Protein AF-A0A8T5T834-F1 (afdb_monomer)

pLDDT: mean 79.36, std 14.76, range [32.12, 95.75]

Mean predicted aligned error: 16.59 Å

Radius of gyration: 24.0 Å; Cα contacts (8 Å, |Δi|>4): 234; chains: 1; bounding box: 52×41×70 Å

Solvent-accessible surface area (backbone atoms only — not comparable to full-atom values): 13350 Å² total; per-residue (Å²): 82,75,46,36,33,38,77,64,88,79,76,56,73,63,58,51,49,48,33,24,63,72,59,74,36,64,69,59,4,54,49,53,41,49,52,50,50,53,50,50,54,49,38,52,54,50,47,49,70,70,52,62,93,61,79,63,50,78,50,75,62,97,66,38,32,40,54,45,66,64,61,73,60,52,50,50,35,38,76,70,68,57,33,46,77,47,80,46,80,73,88,68,80,90,58,101,64,84,79,71,49,80,75,51,49,56,51,49,62,55,51,73,67,57,78,43,48,13,75,85,75,60,48,77,42,52,67,64,61,46,36,74,67,63,22,86,83,49,57,67,70,58,39,50,55,42,68,73,34,86,86,63,83,46,61,44,63,75,57,46,77,65,38,54,31,93,89,74,69,44,63,54,46,74,50,75,56,95,84,40,77,34,55,45,39,63,67,63,52,53,56,47,50,52,55,34,54,53,22,60,77,66,70,37,61,69,63,26,53,52,44,51,51,49,50,52,48,49,65,52,60,23,58,70,81,80,124

Structure (mmCIF, N/CA/C/O backbone):
data_AF-A0A8T5T834-F1
#
_entry.id   AF-A0A8T5T834-F1
#
loop_
_atom_site.group_PDB
_atom_site.id
_atom_site.type_symbol
_atom_site.label_atom_id
_atom_site.label_alt_id
_atom_site.label_comp_id
_atom_site.label_asym_id
_atom_site.label_entity_id
_atom_site.label_seq_id
_atom_site.pdbx_PDB_ins_code
_atom_site.Cartn_x
_atom_site.Cartn_y
_atom_site.Cartn_z
_atom_site.occupancy
_atom_site.B_iso_or_equiv
_atom_site.auth_seq_id
_atom_site.auth_comp_id
_atom_site.auth_asym_id
_atom_site.auth_atom_id
_atom_site.pdbx_PDB_model_num
ATOM 1 N N . MET A 1 1 ? 21.978 5.448 -20.575 1.00 77.25 1 MET A N 1
ATOM 2 C CA . MET A 1 1 ? 20.879 4.731 -21.246 1.00 77.25 1 MET A CA 1
ATOM 3 C C . MET A 1 1 ? 19.560 5.398 -20.893 1.00 77.25 1 MET A C 1
ATOM 5 O O . MET A 1 1 ? 19.431 5.881 -19.776 1.00 77.25 1 MET A O 1
ATOM 9 N N . LYS A 1 2 ? 18.613 5.509 -21.829 1.00 84.88 2 LYS A N 1
ATOM 10 C CA . LYS A 1 2 ? 17.279 6.059 -21.548 1.00 84.88 2 LYS A CA 1
ATOM 11 C C . LYS A 1 2 ? 16.229 5.039 -21.933 1.00 84.88 2 LYS A C 1
ATOM 13 O O . LYS A 1 2 ? 16.228 4.619 -23.088 1.00 84.88 2 LYS A O 1
ATOM 18 N N . ASP A 1 3 ? 15.327 4.749 -21.009 1.00 90.06 3 ASP A N 1
ATOM 19 C CA . ASP A 1 3 ? 14.218 3.837 -21.249 1.00 90.06 3 ASP A CA 1
ATOM 20 C C . ASP A 1 3 ? 12.914 4.627 -21.259 1.00 90.06 3 ASP A C 1
ATOM 22 O O . ASP A 1 3 ? 12.647 5.455 -20.383 1.00 90.06 3 ASP A O 1
ATOM 26 N N . TYR A 1 4 ? 12.103 4.379 -22.283 1.00 92.50 4 TYR A N 1
ATOM 27 C CA . TYR A 1 4 ? 10.766 4.940 -22.398 1.00 92.50 4 TYR A CA 1
ATOM 28 C C . TYR A 1 4 ? 9.757 3.880 -21.974 1.00 92.50 4 TYR A C 1
ATOM 30 O O . TYR A 1 4 ? 9.581 2.877 -22.663 1.00 92.50 4 TYR A O 1
ATOM 38 N N . GLU A 1 5 ? 9.093 4.089 -20.843 1.00 92.12 5 GLU A N 1
ATOM 39 C CA . GLU A 1 5 ? 8.307 3.053 -20.181 1.00 92.12 5 GLU A CA 1
ATOM 40 C C . GLU A 1 5 ? 6.814 3.373 -20.140 1.00 92.12 5 GLU A C 1
ATOM 42 O O . GLU A 1 5 ? 6.369 4.395 -19.613 1.00 92.12 5 GLU A O 1
ATOM 47 N N . LEU A 1 6 ? 6.005 2.445 -20.644 1.00 89.25 6 LEU A N 1
ATOM 48 C CA . LEU A 1 6 ? 4.565 2.436 -20.450 1.00 89.25 6 LEU A CA 1
ATOM 49 C C . LEU A 1 6 ? 4.210 1.617 -19.201 1.00 89.25 6 LEU A C 1
ATOM 51 O O . LEU A 1 6 ? 4.222 0.382 -19.209 1.00 89.25 6 LEU A O 1
ATOM 55 N N . TRP A 1 7 ? 3.800 2.322 -18.149 1.00 84.06 7 TRP A N 1
ATOM 56 C CA . TRP A 1 7 ? 3.303 1.730 -16.909 1.00 84.06 7 TRP A CA 1
ATOM 57 C C . TRP A 1 7 ? 1.805 1.442 -16.996 1.00 84.06 7 TRP A C 1
ATOM 59 O O . TRP A 1 7 ? 0.949 2.279 -16.706 1.00 84.06 7 TRP A O 1
ATOM 69 N N . VAL A 1 8 ? 1.471 0.219 -17.403 1.00 73.19 8 VAL A N 1
ATOM 70 C CA . VAL A 1 8 ? 0.088 -0.268 -17.478 1.00 73.19 8 VAL A CA 1
ATOM 71 C C . VAL A 1 8 ? -0.132 -1.371 -16.457 1.00 73.19 8 VAL A C 1
ATOM 73 O O . VAL A 1 8 ? -0.100 -2.563 -16.753 1.00 73.19 8 VAL A O 1
ATOM 76 N N . HIS A 1 9 ? -0.396 -0.955 -15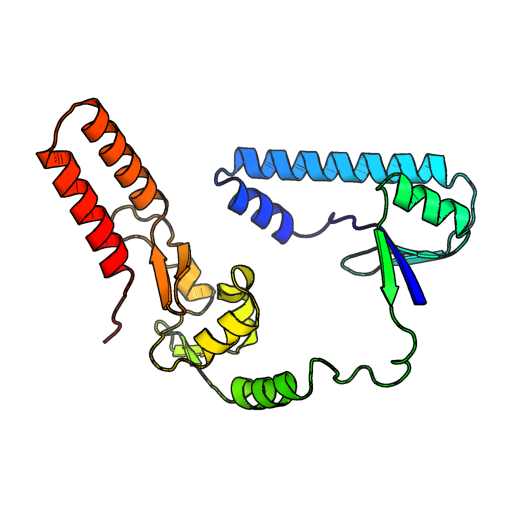.220 1.00 67.25 9 HIS A N 1
ATOM 77 C CA . HIS A 1 9 ? -0.770 -1.836 -14.116 1.00 67.25 9 HIS A CA 1
ATOM 78 C C . HIS A 1 9 ? -2.141 -2.488 -14.367 1.00 67.25 9 HIS A C 1
ATOM 80 O O . HIS A 1 9 ? -3.185 -2.036 -13.894 1.00 67.25 9 HIS A O 1
ATOM 86 N N . TRP A 1 10 ? -2.163 -3.523 -15.206 1.00 62.25 10 TRP A N 1
ATOM 87 C CA . TRP A 1 10 ? -3.373 -4.262 -15.591 1.00 62.25 10 TRP A CA 1
ATOM 88 C C . TRP A 1 10 ? -3.506 -5.592 -14.857 1.00 62.25 10 TRP A C 1
ATOM 90 O O . TRP A 1 10 ? -4.601 -6.145 -14.744 1.00 62.25 10 TRP A O 1
ATOM 100 N N . LYS A 1 11 ? -2.396 -6.107 -14.328 1.00 60.94 11 LYS A N 1
ATOM 101 C CA . LYS A 1 11 ? -2.366 -7.300 -13.494 1.00 60.94 11 LYS A CA 1
ATOM 102 C C . LYS A 1 11 ? -1.792 -6.943 -12.138 1.00 60.94 11 LYS A C 1
ATOM 104 O O . LYS A 1 11 ? -0.592 -6.750 -12.037 1.00 60.94 11 LYS A O 1
ATOM 109 N N . GLN A 1 12 ? -2.645 -6.998 -11.121 1.00 61.56 12 GLN A N 1
ATOM 110 C CA . GLN A 1 12 ? -2.471 -7.799 -9.906 1.00 61.56 12 GLN A CA 1
ATOM 111 C C . G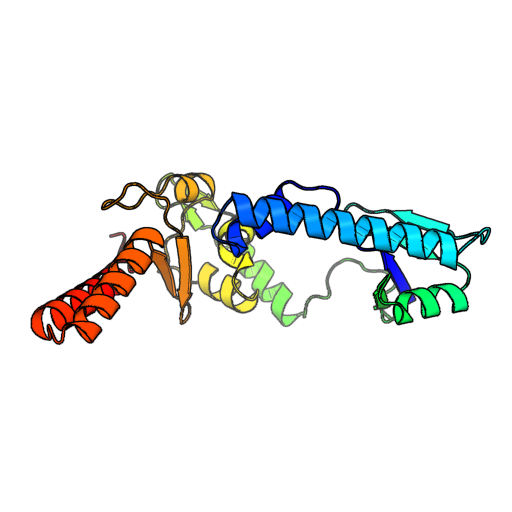LN A 1 12 ? -3.583 -7.424 -8.922 1.00 61.56 12 GLN A C 1
ATOM 113 O O . GLN A 1 12 ? -3.989 -6.269 -8.816 1.00 61.56 12 GLN A O 1
ATOM 118 N N . GLY A 1 13 ? -4.101 -8.413 -8.189 1.00 62.59 13 GLY A N 1
ATOM 119 C CA . GLY A 1 13 ? -5.024 -8.149 -7.080 1.00 62.59 13 GLY A CA 1
ATOM 120 C C . GLY A 1 13 ? -4.446 -7.170 -6.049 1.00 62.59 13 GLY A C 1
ATOM 121 O O . GLY A 1 13 ? -5.213 -6.554 -5.316 1.00 62.59 13 GLY A O 1
ATOM 122 N N . ASP A 1 14 ? -3.124 -6.989 -6.042 1.00 72.00 14 ASP A N 1
ATOM 123 C CA . ASP A 1 14 ? -2.387 -6.050 -5.202 1.00 72.00 14 ASP A CA 1
ATOM 124 C C . ASP A 1 14 ? -2.789 -4.593 -5.466 1.00 72.00 14 ASP A C 1
ATOM 126 O O . ASP A 1 14 ? -3.063 -3.874 -4.507 1.00 72.00 14 ASP A O 1
ATOM 130 N N . ASP A 1 15 ? -2.952 -4.172 -6.724 1.00 77.50 15 ASP A N 1
ATOM 131 C CA . ASP A 1 15 ? -3.383 -2.801 -7.037 1.00 77.50 15 ASP A CA 1
ATOM 132 C C . ASP A 1 15 ? -4.829 -2.567 -6.613 1.00 77.50 15 ASP A C 1
ATOM 134 O O . ASP A 1 15 ? -5.136 -1.582 -5.944 1.00 77.50 15 ASP A O 1
ATOM 138 N N . CYS A 1 16 ? -5.716 -3.520 -6.906 1.00 84.94 16 CYS A N 1
ATOM 139 C CA . CYS A 1 16 ? -7.098 -3.481 -6.427 1.00 84.94 16 CYS A CA 1
ATOM 140 C C . CYS A 1 16 ? -7.154 -3.394 -4.892 1.00 84.94 16 CYS A C 1
ATOM 142 O O . CYS A 1 16 ? -7.867 -2.565 -4.325 1.00 84.94 16 CYS A O 1
ATOM 144 N N . SER A 1 17 ? -6.343 -4.207 -4.210 1.00 85.00 17 SER A N 1
ATOM 145 C CA . SER A 1 17 ? -6.202 -4.185 -2.755 1.00 85.00 17 SER A CA 1
ATOM 146 C C . SER A 1 17 ? -5.691 -2.831 -2.254 1.00 85.00 17 SER A C 1
ATOM 148 O O . SER A 1 17 ? -6.187 -2.331 -1.241 1.00 85.00 17 SER A O 1
ATOM 150 N N . ASN A 1 18 ? -4.742 -2.208 -2.958 1.00 84.00 18 ASN A N 1
ATOM 151 C CA . ASN A 1 18 ? -4.231 -0.877 -2.636 1.00 84.00 18 ASN A CA 1
ATOM 152 C C . ASN A 1 18 ? -5.331 0.185 -2.765 1.00 84.00 18 ASN A C 1
ATOM 154 O O . ASN A 1 18 ? -5.548 0.936 -1.813 1.00 84.00 18 ASN A O 1
ATOM 158 N N . PHE A 1 19 ? -6.086 0.200 -3.868 1.00 85.31 19 PHE A N 1
ATOM 159 C CA . PHE A 1 19 ? -7.199 1.136 -4.065 1.00 85.31 19 PHE A CA 1
ATOM 160 C C . PHE A 1 19 ? -8.297 0.971 -3.003 1.00 85.31 19 PHE A C 1
ATOM 162 O O . PHE A 1 19 ? -8.781 1.964 -2.459 1.00 85.31 19 PHE A O 1
ATOM 169 N N . ILE A 1 20 ? -8.650 -0.268 -2.641 1.00 89.94 20 ILE A N 1
ATOM 170 C CA . ILE A 1 20 ? -9.601 -0.555 -1.551 1.00 89.94 20 ILE A CA 1
ATOM 171 C C . ILE A 1 20 ? -9.067 -0.052 -0.206 1.00 89.94 20 ILE A C 1
ATOM 173 O O . ILE A 1 20 ? -9.793 0.593 0.554 1.00 89.94 20 ILE A O 1
ATOM 177 N N . THR A 1 21 ? -7.791 -0.311 0.085 1.00 84.25 21 THR A N 1
ATOM 178 C CA . THR A 1 21 ? -7.160 0.101 1.346 1.00 84.25 21 THR A CA 1
ATOM 179 C C . THR A 1 21 ? -7.110 1.625 1.475 1.00 84.25 21 THR A C 1
ATOM 181 O O . THR A 1 21 ? -7.457 2.161 2.530 1.00 84.25 21 THR A O 1
ATOM 184 N N . GLN A 1 22 ? -6.719 2.327 0.408 1.00 80.19 22 GLN A N 1
ATOM 185 C CA . GLN A 1 22 ? -6.613 3.788 0.378 1.00 80.19 22 GLN A CA 1
ATOM 186 C C . GLN A 1 22 ? -7.980 4.470 0.479 1.00 80.19 22 GLN A C 1
ATOM 188 O O . GLN A 1 22 ? -8.133 5.421 1.244 1.00 80.19 22 GLN A O 1
ATOM 193 N N . ALA A 1 23 ? -8.987 3.966 -0.239 1.00 85.44 23 ALA A N 1
ATOM 194 C CA . ALA A 1 23 ? -10.332 4.530 -0.199 1.00 85.44 23 ALA A CA 1
ATOM 195 C C . ALA A 1 23 ? -11.004 4.352 1.175 1.00 85.44 23 ALA A C 1
ATOM 197 O O . ALA A 1 23 ? -11.838 5.164 1.570 1.00 85.44 23 ALA A O 1
ATOM 198 N N . GLY A 1 24 ? -10.660 3.290 1.918 1.00 77.94 24 GLY A N 1
ATOM 199 C CA . GLY A 1 24 ? -11.316 2.944 3.185 1.00 77.94 24 GLY A CA 1
ATOM 200 C C . GLY A 1 24 ? -12.757 2.442 3.028 1.00 77.94 24 GLY A C 1
ATOM 201 O O . GLY A 1 24 ? -13.408 2.151 4.029 1.00 77.94 24 GLY A O 1
ATOM 202 N N . ASP A 1 25 ? -13.229 2.318 1.788 1.00 91.38 25 ASP A N 1
ATOM 203 C CA . ASP A 1 25 ? -14.514 1.761 1.388 1.00 91.38 25 ASP A CA 1
ATOM 204 C C . ASP A 1 25 ? -14.311 0.877 0.151 1.00 91.38 25 ASP A C 1
ATOM 206 O O . ASP A 1 25 ? -13.670 1.279 -0.822 1.00 91.38 25 ASP A O 1
ATOM 210 N N . VAL A 1 26 ? -14.869 -0.336 0.186 1.00 91.62 26 VAL A N 1
ATOM 211 C CA . VAL A 1 26 ? -14.684 -1.330 -0.882 1.00 91.62 26 VAL A CA 1
ATOM 212 C C . VAL A 1 26 ? -15.295 -0.843 -2.188 1.00 91.62 26 VAL A C 1
ATOM 214 O O . VAL A 1 26 ? -14.687 -1.003 -3.243 1.00 91.62 26 VAL A O 1
ATOM 217 N N . LYS A 1 27 ? -16.484 -0.232 -2.133 1.00 95.75 27 LYS A N 1
ATOM 218 C CA . LYS A 1 27 ? -17.170 0.236 -3.337 1.00 95.75 27 LYS A CA 1
ATOM 219 C C . LYS A 1 27 ? -16.370 1.353 -4.004 1.00 95.75 27 LYS A C 1
ATOM 221 O O . LYS A 1 27 ? -16.121 1.270 -5.203 1.00 95.75 27 LYS A O 1
ATOM 226 N N . GLN A 1 28 ? -15.946 2.360 -3.245 1.00 90.62 28 GLN A N 1
ATOM 227 C CA . GLN A 1 28 ? -15.146 3.460 -3.773 1.00 90.62 28 GLN A CA 1
ATOM 228 C C . GLN A 1 28 ? -13.776 2.984 -4.270 1.00 90.62 28 GLN A C 1
ATOM 230 O O . GLN A 1 28 ? -13.337 3.419 -5.326 1.00 90.62 28 GLN A O 1
ATOM 235 N N . GLY A 1 29 ? -13.124 2.049 -3.573 1.00 92.19 29 GLY A N 1
ATOM 236 C CA . GLY A 1 29 ? -11.857 1.472 -4.027 1.00 92.19 29 GLY A CA 1
ATOM 237 C C . GLY A 1 29 ? -11.977 0.730 -5.358 1.00 92.19 29 GLY A C 1
ATOM 238 O O . GLY A 1 29 ? -11.156 0.929 -6.248 1.00 92.19 29 GLY A O 1
ATOM 239 N N . LEU A 1 30 ? -13.033 -0.071 -5.530 1.00 93.19 30 LEU A N 1
ATOM 240 C CA . LEU A 1 30 ? -13.311 -0.744 -6.802 1.00 93.19 30 LEU A CA 1
ATOM 241 C C . LEU A 1 30 ? -13.621 0.250 -7.929 1.00 93.19 30 LEU A C 1
ATOM 243 O O . LEU A 1 30 ? -13.175 0.034 -9.053 1.00 93.19 30 LEU A O 1
ATOM 247 N N . LEU A 1 31 ? -14.350 1.335 -7.639 1.00 95.00 31 LEU A N 1
ATOM 248 C CA . LEU A 1 31 ? -14.609 2.401 -8.612 1.00 95.00 31 LEU A CA 1
ATOM 249 C C . LEU A 1 31 ? -13.315 3.112 -9.022 1.00 95.00 31 LEU A C 1
ATOM 251 O O . LEU A 1 31 ? -13.041 3.200 -10.213 1.00 95.00 31 LEU A O 1
ATOM 255 N N . ASN A 1 32 ? -12.482 3.522 -8.062 1.00 89.25 32 ASN A N 1
ATOM 256 C CA . ASN A 1 32 ? -11.196 4.169 -8.341 1.00 89.25 32 ASN A CA 1
ATOM 257 C C . ASN A 1 32 ? -10.282 3.265 -9.185 1.00 89.25 32 ASN A C 1
ATOM 259 O O . ASN A 1 32 ? -9.614 3.726 -10.108 1.00 89.25 32 ASN A O 1
ATOM 263 N N . TRP A 1 33 ? -10.265 1.962 -8.889 1.00 90.12 33 TRP A N 1
ATOM 264 C CA . TRP A 1 33 ? -9.485 1.000 -9.662 1.00 90.12 33 TRP A CA 1
ATOM 265 C C . TRP A 1 33 ? -10.006 0.857 -11.098 1.00 90.12 33 TRP A C 1
ATOM 267 O O . TRP A 1 33 ? -9.212 0.840 -12.038 1.00 90.12 33 TRP A O 1
ATOM 277 N N . ALA A 1 34 ? -11.329 0.814 -11.287 1.00 90.94 34 ALA A N 1
ATOM 278 C CA . ALA A 1 34 ? -11.945 0.786 -12.612 1.00 90.94 34 ALA A CA 1
ATOM 279 C C . ALA A 1 34 ? -11.659 2.070 -13.413 1.00 90.94 34 ALA A C 1
ATOM 281 O O . ALA A 1 34 ? -11.287 1.991 -14.582 1.00 90.94 34 ALA A O 1
ATOM 282 N N . GLU A 1 35 ? -11.755 3.241 -12.782 1.00 89.12 35 GLU A N 1
ATOM 283 C CA . GLU A 1 35 ? -11.414 4.530 -13.398 1.00 89.12 35 GLU A CA 1
ATOM 284 C C . GLU A 1 35 ? -9.941 4.581 -13.832 1.00 89.12 35 GLU A C 1
ATOM 286 O O . GLU A 1 35 ? -9.634 5.049 -14.930 1.00 89.12 35 GLU A O 1
ATOM 291 N N . ASN A 1 36 ? -9.031 4.025 -13.027 1.00 87.19 36 ASN A N 1
ATOM 292 C CA . ASN A 1 36 ? -7.619 3.900 -13.386 1.00 87.19 36 ASN A CA 1
ATOM 293 C C . ASN A 1 36 ? -7.403 2.971 -14.596 1.00 87.19 36 ASN A C 1
ATOM 295 O O . ASN A 1 36 ? -6.608 3.276 -15.486 1.00 87.19 36 ASN A O 1
ATOM 299 N N . MET A 1 37 ? -8.140 1.856 -14.684 1.00 87.62 37 MET A N 1
ATOM 300 C CA . MET A 1 37 ? -8.106 1.004 -15.879 1.00 87.62 37 MET A CA 1
ATOM 301 C C . MET A 1 37 ? -8.593 1.753 -17.119 1.00 87.62 37 MET A C 1
ATOM 303 O O . MET A 1 37 ? -7.953 1.683 -18.168 1.00 87.62 37 MET A O 1
ATOM 307 N N . GLU A 1 38 ? -9.701 2.490 -17.015 1.00 89.56 38 GLU A N 1
ATOM 308 C CA . GLU A 1 38 ? -10.214 3.293 -18.126 1.00 89.56 38 GLU A CA 1
ATOM 309 C C . GLU A 1 38 ? -9.217 4.366 -18.568 1.00 89.56 38 GLU A C 1
ATOM 311 O O . GLU A 1 38 ? -9.045 4.588 -19.769 1.00 89.56 38 GLU A O 1
ATOM 316 N N . TYR A 1 39 ? -8.546 5.015 -17.617 1.00 86.88 39 TYR A N 1
ATOM 317 C CA . TYR A 1 39 ? -7.483 5.974 -17.894 1.00 86.88 39 TYR A CA 1
ATOM 318 C C . TYR A 1 39 ? -6.329 5.328 -18.672 1.00 86.88 39 TYR A C 1
ATOM 320 O O . TYR A 1 39 ? -5.958 5.824 -19.737 1.00 86.88 39 TYR A O 1
ATOM 328 N N . ASN A 1 40 ? -5.841 4.167 -18.230 1.00 87.00 40 ASN A N 1
ATOM 329 C CA . ASN A 1 40 ? -4.777 3.439 -18.925 1.00 87.00 40 ASN A CA 1
ATOM 330 C C . ASN A 1 40 ? -5.195 2.990 -20.335 1.00 87.00 40 ASN A C 1
ATOM 332 O O . ASN A 1 40 ? -4.419 3.094 -21.282 1.00 87.00 40 ASN A O 1
ATOM 336 N N . VAL A 1 41 ? -6.445 2.556 -20.520 1.00 89.44 41 VAL A N 1
ATOM 337 C CA . VAL A 1 41 ? -6.978 2.231 -21.855 1.00 89.44 41 VAL A CA 1
ATOM 338 C C . VAL A 1 41 ? -7.004 3.465 -22.762 1.00 89.44 41 VAL A C 1
ATOM 340 O O . VAL A 1 41 ? -6.686 3.361 -23.948 1.00 89.44 41 VAL A O 1
ATOM 343 N N . LYS A 1 42 ? -7.369 4.641 -22.234 1.00 90.06 42 LYS A N 1
ATOM 344 C CA . LYS A 1 42 ? -7.329 5.901 -22.995 1.00 90.06 42 LYS A CA 1
ATOM 345 C C . LYS A 1 42 ? -5.898 6.270 -23.388 1.00 90.06 42 LYS A C 1
ATOM 347 O O . LYS A 1 42 ? -5.696 6.622 -24.548 1.00 90.06 42 LYS A O 1
ATOM 352 N N . LYS A 1 43 ? -4.923 6.122 -22.481 1.00 89.44 43 LYS A N 1
ATOM 353 C CA . LYS A 1 43 ? -3.495 6.325 -22.783 1.00 89.44 43 LYS A CA 1
ATOM 354 C C . LYS A 1 43 ? -3.036 5.464 -23.955 1.00 89.44 43 LYS A C 1
ATOM 356 O O . LYS A 1 43 ? -2.513 5.994 -24.926 1.00 89.44 43 LYS A O 1
ATOM 361 N N . ILE A 1 44 ? -3.315 4.161 -23.919 1.00 89.69 44 ILE A N 1
ATOM 362 C CA . ILE A 1 44 ? -2.916 3.246 -25.001 1.00 89.69 44 ILE A CA 1
ATOM 363 C C . ILE A 1 44 ? -3.558 3.630 -26.332 1.00 89.69 44 ILE A C 1
ATOM 365 O O . ILE A 1 44 ? -2.882 3.647 -27.354 1.00 89.69 44 ILE A O 1
ATOM 369 N N . ARG A 1 45 ? -4.848 3.980 -26.344 1.00 93.12 45 ARG A N 1
ATOM 370 C CA . ARG A 1 45 ? -5.504 4.452 -27.576 1.00 93.12 45 ARG A CA 1
ATOM 371 C C . ARG A 1 45 ? -4.834 5.709 -28.123 1.00 93.12 45 ARG A C 1
ATOM 373 O O . ARG A 1 45 ? -4.625 5.804 -29.324 1.00 93.12 45 ARG A O 1
ATOM 380 N N . ARG A 1 46 ? -4.457 6.639 -27.244 1.00 93.25 46 ARG A N 1
ATOM 381 C CA . ARG A 1 46 ? -3.734 7.843 -27.647 1.00 93.25 46 ARG A CA 1
ATOM 382 C C . ARG A 1 46 ? -2.345 7.520 -28.204 1.00 93.25 46 ARG A C 1
ATOM 384 O O . ARG A 1 46 ? -1.947 8.138 -29.184 1.00 93.25 46 ARG A O 1
ATOM 391 N N . LEU A 1 47 ? -1.650 6.534 -27.636 1.00 91.44 47 LEU A N 1
ATOM 392 C CA . LEU A 1 47 ? -0.374 6.040 -28.161 1.00 91.44 47 LEU A CA 1
ATOM 393 C C . LEU A 1 47 ? -0.526 5.412 -29.550 1.00 91.44 47 LEU A C 1
ATOM 395 O O . LEU A 1 47 ? 0.317 5.656 -30.401 1.00 91.44 47 LEU A O 1
ATOM 399 N N . VAL A 1 48 ? -1.616 4.684 -29.820 1.00 91.38 48 VAL A N 1
ATOM 400 C CA . VAL A 1 48 ? -1.916 4.172 -31.172 1.00 91.38 48 VAL A CA 1
ATOM 401 C C . VAL A 1 48 ? -2.040 5.318 -32.178 1.00 91.38 48 VAL A C 1
ATOM 403 O O . VAL A 1 48 ? -1.434 5.257 -33.245 1.00 91.38 48 VAL A O 1
ATOM 406 N N . ASP A 1 49 ? -2.767 6.384 -31.834 1.00 92.88 49 ASP A N 1
ATOM 407 C CA . ASP A 1 49 ? -2.898 7.557 -32.710 1.00 92.88 49 ASP A CA 1
ATOM 408 C C . ASP A 1 49 ? -1.563 8.294 -32.902 1.00 92.88 49 ASP A C 1
ATOM 410 O O . ASP A 1 49 ? -1.304 8.855 -33.967 1.00 92.88 49 ASP A O 1
ATOM 414 N N . LEU A 1 50 ? -0.736 8.337 -31.854 1.00 92.56 50 LEU A N 1
ATOM 415 C CA . LEU A 1 50 ? 0.544 9.035 -31.862 1.00 92.56 50 LEU A CA 1
ATOM 416 C C . LEU A 1 50 ? 1.599 8.276 -32.670 1.00 92.56 50 LEU A C 1
ATOM 418 O O . LEU A 1 50 ? 2.297 8.894 -33.469 1.00 92.56 50 LEU A O 1
ATOM 422 N N . PHE A 1 51 ? 1.709 6.963 -32.473 1.00 91.56 51 PHE A N 1
ATOM 423 C CA . PHE A 1 51 ? 2.701 6.116 -33.131 1.00 91.56 51 PHE A CA 1
ATOM 424 C C . PHE A 1 51 ? 2.291 5.732 -34.555 1.00 91.56 51 PHE A C 1
ATOM 426 O O . PHE A 1 51 ? 3.154 5.631 -35.423 1.00 91.56 51 PHE A O 1
ATOM 433 N N . GLY A 1 52 ? 0.993 5.585 -34.838 1.00 87.44 52 GLY A N 1
ATOM 434 C CA . GLY A 1 52 ? 0.506 5.206 -36.165 1.00 87.44 52 GLY A CA 1
ATOM 435 C C . GLY A 1 52 ? 1.140 3.898 -36.654 1.00 87.44 52 GLY A C 1
ATOM 436 O O . GLY A 1 52 ? 1.138 2.905 -35.934 1.00 87.44 52 GLY A O 1
ATOM 437 N N . ASP A 1 53 ? 1.711 3.919 -37.863 1.00 86.38 53 ASP A N 1
ATOM 438 C CA . ASP A 1 53 ? 2.376 2.764 -38.494 1.00 86.38 53 ASP A CA 1
ATOM 439 C C . ASP A 1 53 ? 3.897 2.711 -38.224 1.00 86.38 53 ASP A C 1
ATOM 441 O O . ASP A 1 53 ? 4.654 2.123 -39.000 1.00 86.38 53 ASP A O 1
ATOM 445 N N . LYS A 1 54 ? 4.387 3.394 -37.181 1.00 83.62 54 LYS A N 1
ATOM 446 C CA . LYS A 1 54 ? 5.815 3.393 -36.828 1.00 83.62 54 LYS A CA 1
ATOM 447 C C . LYS A 1 54 ? 6.239 2.033 -36.280 1.00 83.62 54 LYS A C 1
ATOM 449 O O . LYS A 1 54 ? 5.518 1.416 -35.502 1.00 83.62 54 LYS A O 1
ATOM 454 N N . ASP A 1 55 ? 7.439 1.611 -36.664 1.00 79.00 55 ASP A N 1
ATOM 455 C CA . ASP A 1 55 ? 8.051 0.385 -36.162 1.00 79.00 55 ASP A CA 1
ATOM 456 C C . ASP A 1 55 ? 8.730 0.696 -34.822 1.00 79.00 55 ASP A C 1
ATOM 458 O O . ASP A 1 55 ? 9.701 1.456 -34.772 1.00 79.00 55 ASP A O 1
ATOM 462 N N . LEU A 1 56 ? 8.148 0.188 -33.738 1.00 85.12 56 LEU A N 1
ATOM 463 C CA . LEU A 1 56 ? 8.687 0.290 -32.386 1.00 85.12 56 LEU A CA 1
ATOM 464 C C . LEU A 1 56 ? 9.077 -1.104 -31.919 1.00 85.12 56 LEU A C 1
ATOM 466 O O . LEU A 1 56 ? 8.307 -2.054 -32.072 1.00 85.12 56 LEU A O 1
ATOM 470 N N . ASP A 1 57 ? 10.249 -1.198 -31.309 1.00 88.62 57 ASP A N 1
ATOM 471 C CA . ASP A 1 57 ? 10.644 -2.388 -30.577 1.00 88.62 57 ASP A CA 1
ATOM 472 C C . ASP A 1 57 ? 10.059 -2.331 -29.163 1.00 88.62 57 ASP A C 1
ATOM 474 O O . ASP A 1 57 ? 10.025 -1.273 -28.525 1.00 88.62 57 ASP A O 1
ATOM 478 N N . ILE A 1 58 ? 9.531 -3.464 -28.709 1.00 87.25 58 ILE A N 1
ATOM 479 C CA . ILE A 1 58 ? 8.753 -3.566 -27.476 1.00 87.25 58 ILE A CA 1
ATOM 480 C C . ILE A 1 58 ? 9.341 -4.688 -26.632 1.00 87.25 58 ILE A C 1
ATOM 482 O O . ILE A 1 58 ? 9.226 -5.861 -26.994 1.00 87.25 58 ILE A O 1
ATOM 486 N N . ASP A 1 59 ? 9.873 -4.326 -25.468 1.00 85.94 59 ASP A N 1
ATOM 487 C CA . ASP A 1 59 ? 10.233 -5.278 -24.420 1.00 85.94 59 ASP A CA 1
ATOM 488 C C . ASP A 1 59 ? 9.262 -5.130 -23.248 1.00 85.94 59 ASP A C 1
ATOM 490 O O . ASP A 1 59 ? 8.952 -4.027 -22.808 1.00 85.94 59 ASP A O 1
ATOM 494 N N . ALA A 1 60 ? 8.715 -6.235 -22.758 1.00 83.81 60 ALA A N 1
ATOM 495 C CA . ALA A 1 60 ? 7.669 -6.215 -21.746 1.00 83.81 60 ALA A CA 1
ATOM 496 C C . ALA A 1 60 ? 8.067 -7.073 -20.551 1.00 83.81 60 ALA A C 1
ATOM 498 O O . ALA A 1 60 ? 8.305 -8.276 -20.679 1.00 83.81 60 ALA A O 1
ATOM 499 N N . CYS A 1 61 ? 8.040 -6.471 -19.364 1.00 78.00 61 CYS A N 1
ATOM 500 C CA . CYS A 1 61 ? 8.246 -7.173 -18.109 1.00 78.00 61 CYS A CA 1
ATOM 501 C C . CYS A 1 61 ? 6.939 -7.278 -17.305 1.00 78.00 61 CYS A C 1
ATOM 503 O O . CYS A 1 61 ? 5.844 -6.947 -17.762 1.00 78.00 61 CYS A O 1
ATOM 505 N N . THR A 1 62 ? 7.041 -7.777 -16.073 1.00 70.44 62 THR A N 1
ATOM 506 C CA . THR A 1 62 ? 5.887 -7.912 -15.170 1.00 70.44 62 THR A CA 1
ATOM 507 C C . THR A 1 62 ? 5.281 -6.557 -14.771 1.00 70.44 62 THR A C 1
ATOM 509 O O . THR A 1 62 ? 4.123 -6.521 -14.353 1.00 70.44 62 THR A O 1
ATOM 512 N N . HIS A 1 63 ? 6.042 -5.464 -14.881 1.00 72.62 63 HIS A N 1
ATOM 513 C CA . HIS A 1 63 ? 5.700 -4.156 -14.315 1.00 72.62 63 HIS A CA 1
ATOM 514 C C . HIS A 1 63 ? 5.554 -3.039 -15.355 1.00 72.62 63 HIS A C 1
ATOM 516 O O . HIS A 1 63 ? 4.692 -2.179 -15.185 1.00 72.62 63 HIS A O 1
ATOM 522 N N . SER A 1 64 ? 6.327 -3.083 -16.437 1.00 82.50 64 SER A N 1
ATOM 523 C CA . SER A 1 64 ? 6.349 -2.048 -17.468 1.00 82.50 64 SER A CA 1
ATOM 524 C C . SER A 1 64 ? 6.576 -2.631 -18.861 1.00 82.50 64 SER A C 1
ATOM 526 O O . SER A 1 64 ? 6.959 -3.795 -19.029 1.00 82.50 64 SER A O 1
ATOM 528 N N . ILE A 1 65 ? 6.280 -1.810 -19.866 1.00 88.00 65 ILE A N 1
ATOM 529 C CA . ILE A 1 65 ? 6.596 -2.063 -21.268 1.00 88.00 65 ILE A CA 1
ATOM 530 C C . ILE A 1 65 ? 7.597 -0.996 -21.708 1.00 88.00 65 ILE A C 1
ATOM 532 O O . ILE A 1 65 ? 7.251 0.183 -21.731 1.00 88.00 65 ILE A O 1
ATOM 536 N N . ILE A 1 66 ? 8.809 -1.411 -22.053 1.00 90.25 66 ILE A N 1
ATOM 537 C CA . ILE A 1 66 ? 9.870 -0.567 -22.594 1.00 90.25 66 ILE A CA 1
ATOM 538 C C . ILE A 1 66 ? 9.641 -0.415 -24.101 1.00 90.25 66 ILE A C 1
ATOM 540 O O . ILE A 1 66 ? 9.410 -1.396 -24.814 1.00 90.25 66 ILE A O 1
ATOM 544 N N . LEU A 1 67 ? 9.682 0.827 -24.578 1.00 91.69 67 LEU A N 1
ATOM 545 C CA . LEU A 1 67 ? 9.473 1.209 -25.969 1.00 91.69 67 LEU A CA 1
ATOM 546 C C . LEU A 1 67 ? 10.769 1.780 -26.547 1.00 91.69 67 LEU A C 1
ATOM 548 O O . LEU A 1 67 ? 11.270 2.798 -26.076 1.00 91.69 67 LEU A O 1
ATOM 552 N N . ASN A 1 68 ? 11.272 1.164 -27.613 1.00 90.62 68 ASN A N 1
ATOM 553 C CA . ASN A 1 68 ? 12.479 1.595 -28.314 1.00 90.62 68 ASN A CA 1
ATOM 554 C C . ASN A 1 68 ? 12.155 1.937 -29.775 1.00 90.62 68 ASN A C 1
ATOM 556 O O . ASN A 1 68 ? 11.300 1.307 -30.398 1.00 90.62 68 ASN A O 1
ATOM 560 N N . GLY A 1 69 ? 12.834 2.936 -30.349 1.00 88.88 69 GLY A N 1
ATOM 561 C CA . GLY A 1 69 ? 12.643 3.317 -31.751 1.00 88.88 69 GLY A CA 1
ATOM 562 C C . GLY A 1 69 ? 12.772 4.817 -32.004 1.00 88.88 69 GLY A C 1
ATOM 563 O O . GLY A 1 69 ? 13.782 5.426 -31.665 1.00 88.88 69 GLY A O 1
ATOM 564 N N . ASP A 1 70 ? 11.764 5.404 -32.653 1.00 90.44 70 ASP A N 1
ATOM 565 C CA . ASP A 1 70 ? 11.735 6.817 -33.060 1.00 90.44 70 ASP A CA 1
ATOM 566 C C . ASP A 1 70 ? 11.724 7.762 -31.835 1.00 90.44 70 ASP A C 1
ATOM 568 O O . ASP A 1 70 ? 10.687 8.025 -31.229 1.00 90.44 70 ASP A O 1
ATOM 572 N N . GLU A 1 71 ? 12.895 8.272 -31.446 1.00 91.06 71 GLU A N 1
ATOM 573 C CA . GLU A 1 71 ? 13.076 9.048 -30.209 1.00 91.06 71 GLU A CA 1
ATOM 574 C C . GLU A 1 71 ? 12.214 10.321 -30.159 1.00 91.06 71 GLU A C 1
ATOM 576 O O . GLU A 1 71 ? 11.718 10.698 -29.095 1.00 91.06 71 GLU A O 1
ATOM 581 N N . ASP A 1 72 ? 11.977 10.972 -31.299 1.00 91.69 72 ASP A N 1
ATOM 582 C CA . ASP A 1 72 ? 11.148 12.179 -31.353 1.00 91.69 72 ASP A CA 1
ATOM 583 C C . ASP A 1 72 ? 9.688 11.862 -31.010 1.00 91.69 72 ASP A C 1
ATOM 585 O O . ASP A 1 72 ? 9.005 12.654 -30.353 1.00 91.69 72 ASP A O 1
ATOM 589 N N . ILE A 1 73 ? 9.195 10.689 -31.418 1.00 92.56 73 ILE A N 1
ATOM 590 C CA . ILE A 1 73 ? 7.825 10.274 -31.111 1.00 92.56 73 ILE A CA 1
ATOM 591 C C . ILE A 1 73 ? 7.677 9.808 -29.664 1.00 92.56 73 ILE A C 1
ATOM 593 O O . ILE A 1 73 ? 6.653 10.084 -29.038 1.00 92.56 73 ILE A O 1
ATOM 597 N N . LEU A 1 74 ? 8.715 9.178 -29.112 1.00 93.69 74 LEU A N 1
ATOM 598 C CA . LEU A 1 74 ? 8.770 8.774 -27.708 1.00 93.69 74 LEU A CA 1
ATOM 599 C C . LEU A 1 74 ? 8.840 9.995 -26.780 1.00 93.69 74 LEU A C 1
ATOM 601 O O . LEU A 1 74 ? 8.074 10.077 -25.823 1.00 93.69 74 LEU A O 1
ATOM 605 N N . LYS A 1 75 ? 9.646 11.011 -27.111 1.00 94.31 75 LYS A N 1
ATOM 606 C CA . LYS A 1 75 ? 9.660 12.297 -26.388 1.00 94.31 75 LYS A CA 1
ATOM 607 C C . LYS A 1 75 ? 8.296 12.974 -26.388 1.00 94.31 75 LYS A C 1
ATOM 609 O O . LYS A 1 75 ? 7.839 13.417 -25.342 1.00 94.31 75 LYS A O 1
ATOM 614 N N . ARG A 1 76 ? 7.604 12.993 -27.530 1.00 93.88 76 ARG A N 1
ATOM 615 C CA . ARG A 1 76 ? 6.235 13.528 -27.603 1.00 93.88 76 ARG A CA 1
ATOM 616 C C . ARG A 1 76 ? 5.249 12.733 -26.748 1.00 93.88 76 ARG A C 1
ATOM 618 O O . ARG A 1 76 ? 4.360 13.323 -26.147 1.00 93.88 76 ARG A O 1
ATOM 625 N N . ALA A 1 77 ? 5.399 11.412 -26.675 1.00 94.00 77 ALA A N 1
ATOM 626 C CA . ALA A 1 77 ? 4.574 10.582 -25.802 1.00 94.00 77 ALA A CA 1
ATOM 627 C C . ALA A 1 77 ? 4.806 10.902 -24.313 1.00 94.00 77 ALA A C 1
ATOM 629 O O . ALA A 1 77 ? 3.846 10.899 -23.544 1.00 94.00 77 ALA A O 1
ATOM 630 N N . VAL A 1 78 ? 6.043 11.229 -23.923 1.00 93.94 78 VAL A N 1
ATOM 631 C CA . VAL A 1 78 ? 6.389 11.706 -22.571 1.00 93.94 78 VAL A CA 1
ATOM 632 C C . VAL A 1 78 ? 5.812 13.097 -22.304 1.00 93.94 78 VAL A C 1
ATOM 634 O O . VAL A 1 78 ? 5.223 13.323 -21.252 1.00 93.94 78 VAL A O 1
ATOM 637 N N . GLU A 1 79 ? 5.917 14.025 -23.259 1.00 93.69 79 GLU A N 1
ATOM 638 C CA . GLU A 1 79 ? 5.327 15.371 -23.155 1.00 93.69 79 GLU A CA 1
ATOM 639 C C . GLU A 1 79 ? 3.795 15.337 -23.012 1.00 93.69 79 GLU A C 1
ATOM 641 O O . GLU A 1 79 ? 3.217 16.184 -22.335 1.00 93.69 79 GLU A O 1
ATOM 646 N N . GLU A 1 80 ? 3.133 14.353 -23.631 1.00 93.25 80 GLU A N 1
ATOM 647 C CA . GLU A 1 80 ? 1.696 14.090 -23.471 1.00 93.25 80 GLU A CA 1
ATOM 648 C C . GLU A 1 80 ? 1.365 13.254 -22.210 1.00 93.25 80 GLU A C 1
ATOM 650 O O . GLU A 1 80 ? 0.215 12.850 -22.026 1.00 93.25 80 GLU A O 1
ATOM 655 N N . GLU A 1 81 ? 2.351 12.990 -21.343 1.00 90.44 81 GLU A N 1
ATOM 656 C CA . GLU A 1 81 ? 2.245 12.193 -20.109 1.00 90.44 81 GLU A CA 1
ATOM 657 C C . GLU A 1 81 ? 1.686 10.775 -20.338 1.00 90.44 81 GLU A C 1
ATOM 659 O O . GLU A 1 81 ? 1.013 10.197 -19.477 1.00 90.44 81 GLU A O 1
ATOM 664 N N . LEU A 1 82 ? 1.921 10.192 -21.516 1.00 91.12 82 LEU A N 1
ATOM 665 C CA . LEU A 1 82 ? 1.413 8.869 -21.890 1.00 91.12 82 LEU A CA 1
ATOM 666 C C . LEU A 1 82 ? 2.335 7.738 -21.420 1.00 91.12 82 LEU A C 1
ATOM 668 O O . LEU A 1 82 ? 1.831 6.669 -21.069 1.00 91.12 82 LEU A O 1
ATOM 672 N N . ILE A 1 83 ? 3.643 8.000 -21.398 1.00 92.88 83 ILE A N 1
ATOM 673 C CA . ILE A 1 83 ? 4.733 7.116 -20.959 1.00 92.88 83 ILE A CA 1
ATOM 674 C C . ILE A 1 83 ? 5.752 7.927 -20.149 1.00 92.88 83 ILE A C 1
ATOM 676 O O . ILE A 1 83 ? 5.756 9.155 -20.227 1.00 92.88 83 ILE A O 1
ATOM 680 N N . ASP A 1 84 ? 6.627 7.245 -19.419 1.00 91.31 84 ASP A N 1
ATOM 681 C CA . ASP A 1 84 ? 7.698 7.854 -18.629 1.00 91.31 84 ASP A CA 1
ATOM 682 C C . ASP A 1 84 ? 9.055 7.719 -19.339 1.00 91.31 84 ASP A C 1
ATOM 684 O O . ASP A 1 84 ? 9.255 6.798 -20.126 1.00 91.31 84 ASP A O 1
ATOM 688 N N . CYS A 1 85 ? 9.992 8.634 -19.076 1.00 92.12 85 CYS A N 1
ATOM 689 C CA . CYS A 1 85 ? 11.383 8.540 -19.535 1.00 92.12 85 CYS A CA 1
ATOM 690 C C . CYS A 1 85 ? 12.293 8.392 -18.318 1.00 92.12 85 CYS A C 1
ATOM 692 O O . CYS A 1 85 ? 12.366 9.303 -17.491 1.00 92.12 85 CYS A O 1
ATOM 694 N N . ILE A 1 86 ? 12.995 7.267 -18.227 1.00 87.69 86 ILE A N 1
ATOM 695 C CA . ILE A 1 86 ? 13.909 6.949 -17.132 1.00 87.69 86 ILE A CA 1
ATOM 696 C C . ILE A 1 86 ? 15.335 7.004 -17.675 1.00 87.69 86 ILE A C 1
ATOM 698 O O . ILE A 1 86 ? 15.665 6.328 -18.644 1.00 87.69 86 ILE A O 1
ATOM 702 N N . GLU A 1 87 ? 16.178 7.852 -17.086 1.00 84.81 87 GLU A N 1
ATOM 703 C CA . GLU A 1 87 ? 17.588 7.967 -17.465 1.00 84.81 87 GLU A CA 1
ATOM 704 C C . GLU A 1 87 ? 18.451 7.160 -16.487 1.00 84.81 87 GLU A C 1
ATOM 706 O O . GLU A 1 87 ? 18.408 7.385 -15.278 1.00 84.81 87 GLU A O 1
ATOM 711 N N . TYR A 1 88 ? 19.232 6.226 -17.024 1.00 72.44 88 TYR A N 1
ATOM 712 C CA . TYR A 1 88 ? 20.230 5.431 -16.314 1.00 72.44 88 TYR A CA 1
ATOM 713 C C . TYR A 1 88 ? 21.631 5.910 -16.702 1.00 72.44 88 TYR A C 1
ATOM 715 O O . TYR A 1 88 ? 21.951 6.000 -17.894 1.00 72.44 88 TYR A O 1
ATOM 723 N N . ASP A 1 89 ? 22.489 6.181 -15.723 1.00 67.88 89 ASP A N 1
ATOM 724 C CA . ASP A 1 89 ? 23.894 6.500 -15.980 1.00 67.88 89 ASP A CA 1
ATOM 725 C C . ASP A 1 89 ? 24.654 5.233 -16.424 1.00 67.88 89 ASP A C 1
ATOM 727 O O . ASP A 1 89 ? 24.600 4.188 -15.785 1.00 67.88 89 ASP A O 1
ATOM 731 N N . GLU A 1 90 ? 25.343 5.309 -17.567 1.00 50.53 90 GLU A N 1
ATOM 732 C CA . GLU A 1 90 ? 25.971 4.170 -18.268 1.00 50.53 90 GLU A CA 1
ATOM 733 C C . GLU A 1 90 ? 27.319 3.696 -17.675 1.00 50.53 90 GLU A C 1
ATOM 735 O O . GLU A 1 90 ? 28.016 2.897 -18.297 1.00 50.53 90 GLU A O 1
ATOM 740 N N . GLU A 1 91 ? 27.700 4.133 -16.469 1.00 47.78 91 GLU A N 1
ATOM 741 C CA . GLU A 1 91 ? 28.947 3.701 -15.804 1.00 47.78 91 GLU A CA 1
ATOM 742 C C . GLU A 1 91 ? 28.822 2.400 -14.977 1.00 47.78 91 GLU A C 1
ATOM 744 O O . GLU A 1 91 ? 29.774 2.012 -14.306 1.00 47.78 91 GLU A O 1
ATOM 749 N N . GLU A 1 92 ? 27.712 1.660 -15.078 1.00 42.06 92 GLU A N 1
ATOM 750 C CA . GLU A 1 92 ? 27.508 0.381 -14.363 1.00 42.06 92 GLU A CA 1
ATOM 751 C C . GLU A 1 92 ? 27.160 -0.797 -15.297 1.00 42.06 92 GLU A C 1
ATOM 753 O O . GLU A 1 92 ? 26.337 -1.666 -15.002 1.00 42.06 92 GLU A O 1
ATOM 758 N N . GLY A 1 93 ? 27.815 -0.856 -16.459 1.00 42.75 93 GLY A N 1
ATOM 759 C CA . GLY A 1 93 ? 27.815 -2.041 -17.317 1.00 42.75 93 GLY A CA 1
ATOM 760 C C . GLY A 1 93 ? 28.815 -3.091 -16.822 1.00 42.75 93 GLY A C 1
ATOM 761 O O . GLY A 1 93 ? 30.017 -2.872 -16.908 1.00 42.75 93 GLY A O 1
ATOM 762 N N . GLU A 1 94 ? 28.300 -4.242 -16.375 1.00 39.34 94 GLU A N 1
ATOM 763 C CA . GLU A 1 94 ? 29.020 -5.429 -15.861 1.00 39.34 94 GLU A CA 1
ATOM 764 C C . GLU A 1 94 ? 29.401 -5.414 -14.369 1.00 39.34 94 GLU A C 1
ATOM 766 O O . GLU A 1 94 ? 30.557 -5.590 -14.001 1.00 39.34 94 GLU A O 1
ATOM 771 N N . ASN A 1 95 ? 28.402 -5.282 -13.495 1.00 37.91 95 ASN A N 1
ATOM 772 C CA . ASN A 1 95 ? 28.198 -6.152 -12.325 1.00 37.91 95 ASN A CA 1
ATOM 773 C C . ASN A 1 95 ? 26.852 -5.777 -11.687 1.00 37.91 95 ASN A C 1
ATOM 775 O O . ASN A 1 95 ? 26.797 -4.953 -10.783 1.00 37.91 95 ASN A O 1
ATOM 779 N N . ILE A 1 96 ? 25.751 -6.417 -12.101 1.00 41.09 96 ILE A N 1
ATOM 780 C CA . ILE A 1 96 ? 24.510 -6.423 -11.300 1.00 41.09 96 ILE A CA 1
ATOM 781 C C . ILE A 1 96 ? 24.695 -7.436 -10.158 1.00 41.09 96 ILE A C 1
ATOM 783 O O . ILE A 1 96 ? 23.974 -8.415 -10.008 1.00 41.09 96 ILE A O 1
ATOM 787 N N . GLU A 1 97 ? 25.736 -7.221 -9.369 1.00 44.03 97 GLU A N 1
ATOM 788 C CA . GLU A 1 97 ? 25.716 -7.485 -7.951 1.00 44.03 97 GLU A CA 1
ATOM 789 C C . GLU A 1 97 ? 26.171 -6.178 -7.328 1.00 44.03 97 GLU A C 1
ATOM 791 O O . GLU A 1 97 ? 27.328 -5.788 -7.450 1.00 44.03 97 GLU A O 1
ATOM 796 N N . GLU A 1 98 ? 25.245 -5.577 -6.582 1.00 51.88 98 GLU A N 1
ATOM 797 C CA . GLU A 1 98 ? 25.592 -4.747 -5.447 1.00 51.88 98 GLU A CA 1
ATOM 798 C C . GLU A 1 98 ? 26.195 -3.363 -5.822 1.00 51.88 98 GLU A C 1
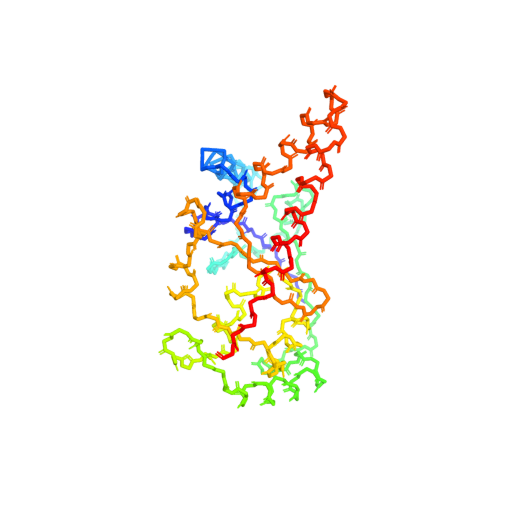ATOM 800 O O . GLU A 1 98 ? 27.406 -3.224 -5.905 1.00 51.88 98 GLU A O 1
ATOM 805 N N . ASP A 1 99 ? 25.375 -2.297 -5.823 1.00 37.44 99 ASP A N 1
ATOM 806 C CA . ASP A 1 99 ? 25.754 -0.945 -5.335 1.00 37.44 99 ASP A CA 1
ATOM 807 C C . ASP A 1 99 ? 24.576 -0.115 -4.778 1.00 37.44 99 ASP A C 1
ATOM 809 O O . ASP A 1 99 ? 24.491 1.107 -4.860 1.00 37.44 99 ASP A O 1
ATOM 813 N N . LEU A 1 100 ? 23.716 -0.794 -4.010 1.00 42.03 100 LEU A N 1
ATOM 814 C CA . LEU A 1 100 ? 23.166 -0.167 -2.807 1.00 42.03 100 LEU A CA 1
ATOM 815 C C . LEU A 1 100 ? 24.346 0.117 -1.875 1.00 42.03 100 LEU A C 1
ATOM 817 O O . LEU A 1 100 ? 24.804 -0.806 -1.216 1.00 42.03 100 LEU A O 1
ATOM 821 N N . ASP A 1 101 ? 24.865 1.345 -1.895 1.00 42.81 101 ASP A N 1
ATOM 822 C CA . ASP A 1 101 ? 25.617 2.019 -0.828 1.00 42.81 101 ASP A CA 1
ATOM 823 C C . ASP A 1 101 ? 26.434 1.056 0.067 1.00 42.81 101 ASP A C 1
ATOM 825 O O . ASP A 1 101 ? 25.880 0.342 0.903 1.00 42.81 101 ASP A O 1
ATOM 829 N N . LEU A 1 102 ? 27.764 1.005 -0.072 1.00 41.03 102 LEU A N 1
ATOM 830 C CA . LEU A 1 102 ? 28.642 0.124 0.729 1.00 41.03 102 LEU A CA 1
ATOM 831 C C . LEU A 1 102 ? 28.389 0.222 2.253 1.00 41.03 102 LEU A C 1
ATOM 83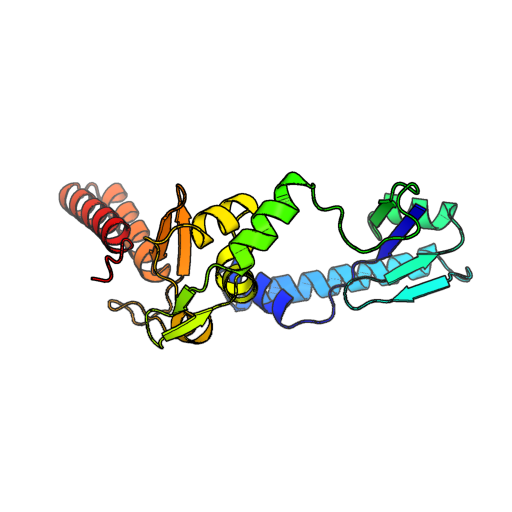3 O O . LEU A 1 102 ? 28.667 -0.719 3.004 1.00 41.03 102 LEU A O 1
ATOM 837 N N . THR A 1 103 ? 27.787 1.321 2.707 1.00 44.97 103 THR A N 1
ATOM 838 C CA . THR A 1 103 ? 27.275 1.520 4.065 1.00 44.97 103 THR A CA 1
ATOM 839 C C . THR A 1 103 ? 26.009 0.700 4.379 1.00 44.97 103 THR A C 1
ATOM 841 O O . THR A 1 103 ? 25.916 0.128 5.464 1.00 44.97 103 THR A O 1
ATOM 844 N N . ASN A 1 104 ? 25.080 0.544 3.431 1.00 45.03 104 ASN A N 1
ATOM 845 C CA . ASN A 1 104 ? 23.868 -0.277 3.543 1.00 45.03 104 ASN A CA 1
ATOM 846 C C . ASN A 1 104 ? 24.130 -1.779 3.361 1.00 45.03 104 ASN A C 1
ATOM 848 O O . ASN A 1 104 ? 23.577 -2.562 4.125 1.00 45.03 104 ASN A O 1
ATOM 852 N N . LYS A 1 105 ? 24.999 -2.233 2.444 1.00 43.44 105 LYS A N 1
ATOM 853 C CA . LYS A 1 105 ? 25.286 -3.687 2.292 1.00 43.44 105 LYS A CA 1
ATOM 854 C C . LYS A 1 105 ? 25.850 -4.335 3.552 1.00 43.44 105 LYS A C 1
ATOM 856 O O . LYS A 1 105 ? 25.515 -5.478 3.866 1.00 43.44 105 LYS A O 1
ATOM 861 N N . SER A 1 106 ? 26.714 -3.621 4.277 1.00 51.56 106 SER A N 1
ATOM 862 C CA . SER A 1 106 ? 27.244 -4.112 5.555 1.00 51.56 106 SER A CA 1
ATOM 863 C C . SER A 1 106 ? 26.133 -4.251 6.603 1.00 51.56 106 SER A C 1
ATOM 865 O O . SER A 1 106 ? 26.029 -5.298 7.240 1.00 51.56 106 SER A O 1
ATOM 867 N N . GLN A 1 107 ? 25.234 -3.264 6.691 1.00 52.78 107 GLN A N 1
ATOM 868 C CA . GLN A 1 107 ? 24.057 -3.322 7.559 1.00 52.78 107 GLN A CA 1
ATOM 869 C C . GLN A 1 107 ? 23.098 -4.441 7.136 1.00 52.78 107 GLN A C 1
ATOM 871 O O . GLN A 1 107 ? 22.633 -5.189 7.986 1.00 52.78 107 GLN A O 1
ATOM 876 N N . PHE A 1 108 ? 22.857 -4.642 5.840 1.00 53.09 108 PHE A N 1
ATOM 877 C CA . PHE A 1 108 ? 22.003 -5.716 5.327 1.00 53.09 108 PHE A CA 1
ATOM 878 C C . PHE A 1 108 ? 22.563 -7.114 5.608 1.00 53.09 108 PHE A C 1
ATOM 880 O O . PHE A 1 108 ? 21.804 -8.019 5.968 1.00 53.09 108 PHE A O 1
ATOM 887 N N . LYS A 1 109 ? 23.886 -7.304 5.508 1.00 58.19 109 LYS A N 1
ATOM 888 C CA . LYS A 1 109 ? 24.537 -8.568 5.888 1.00 58.19 109 LYS A CA 1
ATOM 889 C C . LYS A 1 109 ? 24.391 -8.875 7.378 1.00 58.19 109 LYS A C 1
ATOM 891 O O . LYS A 1 109 ? 24.188 -10.038 7.717 1.00 58.19 109 LYS A O 1
ATOM 896 N N . GLU A 1 110 ? 24.459 -7.872 8.252 1.00 61.03 110 GLU A N 1
ATOM 897 C CA . GLU A 1 110 ? 24.227 -8.055 9.693 1.00 61.03 110 GLU A CA 1
ATOM 898 C C . GLU A 1 110 ? 22.737 -8.261 10.023 1.00 61.03 110 GLU A C 1
ATOM 900 O O . GLU A 1 110 ? 22.385 -9.138 10.809 1.00 61.03 110 GLU A O 1
ATOM 905 N N . VAL A 1 111 ? 21.841 -7.521 9.371 1.00 60.78 111 VAL A N 1
ATOM 906 C CA . VAL A 1 111 ? 20.379 -7.581 9.560 1.00 60.78 111 VAL A CA 1
ATOM 907 C C . VAL A 1 111 ? 19.803 -8.930 9.131 1.00 60.78 111 VAL A C 1
ATOM 909 O O . VAL A 1 111 ? 18.926 -9.461 9.817 1.00 60.78 111 VAL A O 1
ATOM 912 N N . ASN A 1 112 ? 20.326 -9.526 8.056 1.00 60.84 112 ASN A N 1
ATOM 913 C CA . ASN A 1 112 ? 19.927 -10.861 7.600 1.00 60.84 112 ASN A CA 1
ATOM 914 C C . ASN A 1 112 ? 20.326 -11.987 8.571 1.00 60.84 112 ASN A C 1
ATOM 916 O O . ASN A 1 112 ? 19.835 -13.105 8.430 1.00 60.84 112 ASN A O 1
ATOM 920 N N . GLN A 1 113 ? 21.178 -11.715 9.566 1.00 71.00 113 GLN A N 1
ATOM 921 C CA . GLN A 1 113 ? 21.499 -12.669 10.636 1.00 71.00 113 GLN A CA 1
ATOM 922 C C . GLN A 1 113 ? 20.568 -12.533 11.847 1.00 71.00 113 GLN A C 1
ATOM 924 O O . GLN A 1 113 ? 20.540 -13.419 12.705 1.00 71.00 113 GLN A O 1
ATOM 929 N N . ILE A 1 114 ? 19.802 -11.440 11.941 1.00 80.00 114 ILE A N 1
ATOM 930 C CA . ILE A 1 114 ? 18.848 -11.238 13.029 1.00 80.00 114 ILE A CA 1
ATOM 931 C C . ILE A 1 114 ? 17.619 -12.089 12.743 1.00 80.00 114 ILE A C 1
ATOM 933 O O . ILE A 1 114 ? 16.739 -11.722 11.967 1.00 80.00 114 ILE A O 1
ATOM 937 N N . VAL A 1 115 ? 17.552 -13.226 13.422 1.00 81.69 115 VAL A N 1
ATOM 938 C CA . VAL A 1 115 ? 16.379 -14.089 13.415 1.00 81.69 115 VAL A CA 1
ATOM 939 C C . VAL A 1 115 ? 15.338 -13.520 14.380 1.00 81.69 115 VAL A C 1
ATOM 941 O O . VAL A 1 115 ? 15.612 -13.323 15.566 1.00 81.69 115 VAL A O 1
ATOM 944 N N . LYS A 1 116 ? 14.129 -13.250 13.881 1.00 88.31 116 LYS A N 1
ATOM 945 C CA . LYS A 1 116 ? 12.970 -12.898 14.712 1.00 88.31 116 LYS A CA 1
ATOM 946 C C . LYS A 1 116 ? 11.927 -13.991 14.623 1.00 88.31 116 LYS A C 1
ATOM 948 O O . LYS A 1 116 ? 11.778 -14.640 13.595 1.00 88.31 116 LYS A O 1
ATOM 953 N N . ASN A 1 117 ? 11.124 -14.125 15.669 1.00 91.94 117 ASN A N 1
ATOM 954 C CA . ASN A 1 117 ? 10.044 -15.098 15.703 1.00 91.94 117 ASN A CA 1
ATOM 955 C C . ASN A 1 117 ? 8.714 -14.374 15.859 1.00 91.94 117 ASN A C 1
ATOM 957 O O . ASN A 1 117 ? 8.584 -13.396 16.598 1.00 91.94 117 ASN A O 1
ATOM 961 N N . CYS A 1 118 ? 7.696 -14.879 15.170 1.00 91.31 118 CYS A N 1
ATOM 962 C CA . CYS A 1 118 ? 6.337 -14.429 15.381 1.00 91.31 118 CYS A CA 1
ATOM 963 C C . CYS A 1 118 ? 5.913 -14.725 16.819 1.00 91.31 118 CYS A C 1
ATOM 965 O O . CYS A 1 118 ? 5.853 -15.884 17.219 1.00 91.31 118 CYS A O 1
ATOM 967 N N . ILE A 1 119 ? 5.470 -13.705 17.550 1.00 90.62 119 ILE A N 1
ATOM 968 C CA . ILE A 1 119 ? 5.089 -13.861 18.959 1.00 90.62 119 ILE A CA 1
ATOM 969 C C . ILE A 1 119 ? 3.906 -14.810 19.202 1.00 90.62 119 ILE A C 1
ATOM 971 O O . ILE A 1 119 ? 3.692 -15.287 20.309 1.00 90.62 119 ILE A O 1
ATOM 975 N N . LYS A 1 120 ? 3.102 -15.085 18.171 1.00 91.06 120 LYS A N 1
ATOM 976 C CA . LYS A 1 120 ? 1.909 -15.931 18.290 1.00 91.06 120 LYS A CA 1
ATOM 977 C C . LYS A 1 120 ? 2.136 -17.388 17.903 1.00 91.06 120 LYS A C 1
ATOM 979 O O . LYS A 1 120 ? 1.446 -18.254 18.429 1.00 91.06 120 LYS A O 1
ATOM 984 N N . CYS A 1 121 ? 2.985 -17.649 16.915 1.00 92.75 121 CYS A N 1
ATOM 985 C CA . CYS A 1 121 ? 3.152 -18.994 16.354 1.00 92.75 121 CYS A CA 1
ATOM 986 C C . CYS A 1 121 ? 4.603 -19.457 16.306 1.00 92.75 121 CYS A C 1
ATOM 988 O O . CYS A 1 121 ? 4.866 -20.505 15.731 1.00 92.75 121 CYS A O 1
ATOM 990 N N . GLU A 1 122 ? 5.526 -18.650 16.832 1.00 93.56 122 GLU A N 1
ATOM 991 C CA . GLU A 1 122 ? 6.970 -18.901 16.888 1.00 93.56 122 GLU A CA 1
ATOM 992 C C . GLU A 1 122 ? 7.647 -19.087 15.525 1.00 93.56 122 GLU A C 1
ATOM 994 O O . GLU A 1 122 ? 8.863 -19.256 15.472 1.00 93.56 122 GLU A O 1
ATOM 999 N N . LYS A 1 123 ? 6.888 -18.978 14.421 1.00 93.44 123 LYS A N 1
ATOM 1000 C CA . LYS A 1 123 ? 7.412 -19.004 13.056 1.00 93.44 123 LYS A CA 1
ATOM 1001 C C . LYS A 1 123 ? 8.539 -17.987 12.937 1.00 93.44 123 LYS A C 1
ATOM 1003 O O . LYS A 1 123 ? 8.328 -16.805 13.217 1.00 93.44 123 LYS A O 1
ATOM 1008 N N . GLU A 1 124 ? 9.685 -18.468 12.485 1.00 93.69 124 GLU A N 1
ATOM 1009 C CA . GLU A 1 124 ? 10.807 -17.637 12.091 1.00 93.69 124 GLU A CA 1
ATOM 1010 C C . GLU A 1 124 ? 10.389 -16.653 10.993 1.00 93.69 124 GLU A C 1
ATOM 1012 O O . GLU A 1 124 ? 9.647 -16.998 10.069 1.00 93.69 124 GLU A O 1
ATOM 1017 N N . LEU A 1 125 ? 10.810 -15.407 11.148 1.00 90.06 125 LEU A N 1
ATOM 1018 C CA . LEU A 1 125 ? 10.546 -14.316 10.234 1.00 90.06 125 LEU A CA 1
ATOM 1019 C C . LEU A 1 125 ? 11.863 -13.920 9.587 1.00 90.06 125 LEU A C 1
ATOM 1021 O O . LEU A 1 125 ? 12.851 -13.669 10.277 1.00 90.06 125 LEU A O 1
ATOM 1025 N N . THR A 1 126 ? 11.841 -13.814 8.266 1.00 8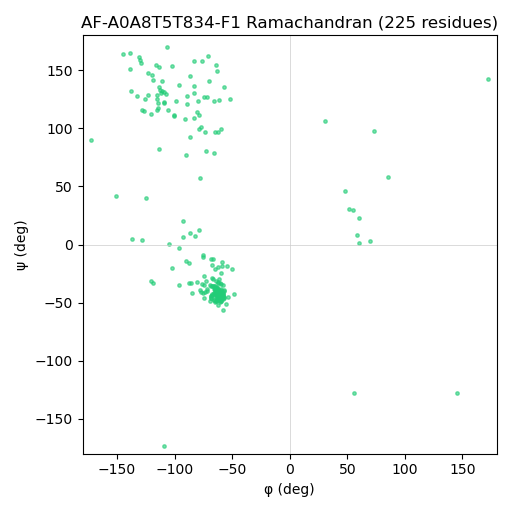9.31 126 THR A N 1
ATOM 1026 C CA . THR A 1 126 ? 12.906 -13.137 7.522 1.00 89.31 126 THR A CA 1
ATOM 1027 C C . THR A 1 126 ? 12.666 -11.627 7.510 1.00 89.31 126 THR A C 1
ATOM 1029 O O . THR A 1 126 ? 11.525 -11.171 7.656 1.00 89.31 126 THR A O 1
ATOM 1032 N N . PHE A 1 127 ? 13.723 -10.838 7.283 1.00 86.75 127 PHE A N 1
ATOM 1033 C CA . PHE A 1 127 ? 13.576 -9.392 7.093 1.00 86.75 127 PHE A CA 1
ATOM 1034 C C . PHE A 1 127 ? 12.621 -9.075 5.935 1.00 86.75 127 PHE A C 1
ATOM 1036 O O . PHE A 1 127 ? 11.785 -8.189 6.072 1.00 86.75 127 PHE A O 1
ATOM 1043 N N . GLN A 1 128 ? 12.670 -9.844 4.841 1.00 83.31 128 GLN A N 1
ATOM 1044 C CA . GLN A 1 128 ? 11.771 -9.655 3.701 1.00 83.31 128 GLN A CA 1
ATOM 1045 C C . GLN A 1 128 ? 10.298 -9.849 4.088 1.00 83.31 128 GLN A C 1
ATOM 1047 O O . GLN A 1 128 ? 9.465 -8.995 3.801 1.00 83.31 128 GLN A O 1
ATOM 1052 N N . GLU A 1 129 ? 9.962 -10.923 4.811 1.00 84.56 129 GLU A N 1
ATOM 1053 C CA . GLU A 1 129 ? 8.584 -11.149 5.275 1.00 84.56 129 GLU A CA 1
ATOM 1054 C C . GLU A 1 129 ? 8.096 -10.047 6.226 1.00 84.56 129 GLU A C 1
ATOM 1056 O O . GLU A 1 129 ? 6.906 -9.706 6.251 1.00 84.56 129 GLU A O 1
ATOM 1061 N N . PHE A 1 130 ? 9.008 -9.489 7.023 1.00 85.88 130 PHE A N 1
ATOM 1062 C CA . PHE A 1 130 ? 8.736 -8.329 7.857 1.00 85.88 130 PHE A CA 1
ATOM 1063 C C . PHE A 1 130 ? 8.523 -7.065 7.020 1.00 85.88 130 PHE A C 1
ATOM 1065 O O . PHE A 1 130 ? 7.517 -6.382 7.214 1.00 85.88 130 PHE A O 1
ATOM 1072 N N . TYR A 1 131 ? 9.404 -6.781 6.065 1.00 84.69 131 TYR A N 1
ATOM 1073 C CA . TYR A 1 131 ? 9.313 -5.640 5.160 1.00 84.69 131 TYR A CA 1
ATOM 1074 C C . TYR A 1 131 ? 8.000 -5.662 4.364 1.00 84.69 131 TYR A C 1
ATOM 1076 O O . TYR A 1 131 ? 7.275 -4.668 4.323 1.00 84.69 131 TYR A O 1
ATOM 1084 N N . ASP A 1 132 ? 7.607 -6.823 3.846 1.00 81.38 132 ASP A N 1
ATOM 1085 C CA . ASP A 1 132 ? 6.346 -6.990 3.120 1.00 81.38 132 ASP A CA 1
ATOM 1086 C C . ASP A 1 132 ? 5.116 -6.753 4.008 1.00 81.38 132 ASP A C 1
ATOM 1088 O O . ASP A 1 132 ? 4.077 -6.286 3.535 1.00 81.38 132 ASP A O 1
ATOM 1092 N N . THR A 1 133 ? 5.221 -7.065 5.304 1.00 81.88 133 THR A N 1
ATOM 1093 C CA . THR A 1 133 ? 4.115 -6.914 6.261 1.00 81.88 133 THR A CA 1
ATOM 1094 C C . THR A 1 133 ? 4.029 -5.495 6.830 1.00 81.88 133 THR A C 1
ATOM 1096 O O . THR A 1 133 ? 2.927 -4.966 6.981 1.00 81.88 133 THR A O 1
ATOM 1099 N N . TYR A 1 134 ? 5.171 -4.886 7.156 1.00 81.50 134 TYR A N 1
ATOM 1100 C CA . TYR A 1 134 ? 5.270 -3.658 7.951 1.00 81.50 134 TYR A CA 1
ATOM 1101 C C . TYR A 1 134 ? 5.956 -2.499 7.218 1.00 81.50 134 TYR A C 1
ATOM 1103 O O . TYR A 1 134 ? 5.599 -1.342 7.439 1.00 81.50 134 TYR A O 1
ATOM 1111 N N . GLY A 1 135 ? 6.902 -2.811 6.332 1.00 74.75 135 GLY A N 1
ATOM 1112 C CA . GLY A 1 135 ? 7.804 -1.866 5.672 1.00 74.75 135 GLY A CA 1
ATOM 1113 C C . GLY A 1 135 ? 7.167 -1.026 4.572 1.00 74.75 135 GLY A C 1
ATOM 1114 O O . GLY A 1 135 ? 7.564 0.115 4.396 1.00 74.75 135 GLY A O 1
ATOM 1115 N N . ARG A 1 136 ? 6.109 -1.499 3.895 1.00 69.62 136 ARG A N 1
ATOM 1116 C CA . ARG A 1 136 ? 5.453 -0.741 2.800 1.00 69.62 136 ARG A CA 1
ATOM 1117 C C . ARG A 1 136 ? 4.905 0.641 3.204 1.00 69.62 136 ARG A C 1
ATOM 1119 O O . ARG A 1 136 ? 4.557 1.435 2.337 1.00 69.62 136 ARG A O 1
ATOM 1126 N N . LYS A 1 137 ? 4.776 0.924 4.506 1.00 67.12 137 LYS A N 1
ATOM 1127 C CA . LYS A 1 137 ? 4.300 2.213 5.048 1.00 67.12 137 LYS A CA 1
ATOM 1128 C C . LYS A 1 137 ? 5.419 3.086 5.638 1.00 67.12 137 LYS A C 1
ATOM 1130 O O . LYS A 1 137 ? 5.127 4.171 6.141 1.00 67.12 137 LYS A O 1
ATOM 1135 N N . SER A 1 138 ? 6.670 2.633 5.606 1.00 67.88 138 SER A N 1
ATOM 1136 C CA . SER A 1 138 ? 7.851 3.339 6.113 1.00 67.88 138 SER A CA 1
ATOM 1137 C C . SER A 1 138 ? 8.968 3.341 5.069 1.00 67.88 138 SER A C 1
ATOM 1139 O O . SER A 1 138 ? 8.963 2.547 4.138 1.00 67.88 138 SER A O 1
ATOM 1141 N N . ASN A 1 139 ? 9.944 4.241 5.203 1.00 78.31 139 ASN A N 1
ATOM 1142 C CA . ASN A 1 139 ? 11.161 4.114 4.406 1.00 78.31 139 ASN A CA 1
ATOM 1143 C C . ASN A 1 139 ? 11.995 2.916 4.902 1.00 78.31 139 ASN A C 1
ATOM 1145 O O . ASN A 1 139 ? 11.793 2.392 6.005 1.00 78.31 139 ASN A O 1
ATOM 1149 N N . GLU A 1 140 ? 12.922 2.469 4.067 1.00 77.00 140 GLU A N 1
ATOM 1150 C CA . GLU A 1 140 ? 13.760 1.299 4.325 1.00 77.00 140 GLU A CA 1
ATOM 1151 C C . GLU A 1 140 ? 14.591 1.448 5.608 1.00 77.00 140 GLU A C 1
ATOM 1153 O O . GLU A 1 140 ? 14.569 0.558 6.456 1.00 77.00 140 GLU A O 1
ATOM 1158 N N . GLU A 1 141 ? 15.194 2.619 5.833 1.00 80.69 141 GLU A N 1
ATOM 1159 C CA . GLU A 1 141 ? 15.986 2.926 7.033 1.00 80.69 141 GLU A CA 1
ATOM 1160 C C . GLU A 1 141 ? 15.184 2.750 8.338 1.00 80.69 141 GLU A C 1
ATOM 1162 O O . GLU A 1 141 ? 15.646 2.112 9.286 1.00 80.69 141 GLU A O 1
ATOM 1167 N N . LYS A 1 142 ? 13.950 3.271 8.401 1.00 82.00 142 LYS A N 1
ATOM 1168 C CA . LYS A 1 142 ? 13.066 3.084 9.566 1.00 82.00 142 LYS A CA 1
ATOM 1169 C C . LYS A 1 142 ? 12.676 1.623 9.744 1.00 82.00 142 LYS A C 1
ATOM 1171 O O . LYS A 1 142 ? 12.588 1.136 10.868 1.00 82.00 142 LYS A O 1
ATOM 1176 N N . THR A 1 143 ? 12.459 0.916 8.641 1.00 83.38 143 THR A N 1
ATOM 1177 C CA . THR A 1 143 ? 12.102 -0.505 8.662 1.00 83.38 143 THR A CA 1
ATOM 1178 C C . THR A 1 143 ? 13.256 -1.348 9.214 1.00 83.38 143 THR A C 1
ATOM 1180 O O . THR A 1 143 ? 13.038 -2.203 10.071 1.00 83.38 143 THR A O 1
ATOM 1183 N N . LEU A 1 144 ? 14.496 -1.043 8.822 1.00 85.81 144 LEU A N 1
ATOM 1184 C CA . LEU A 1 144 ? 15.705 -1.656 9.375 1.00 85.81 144 LEU A CA 1
ATOM 1185 C C . LEU A 1 144 ? 15.867 -1.359 10.871 1.00 85.81 144 LEU A C 1
ATOM 1187 O O . LEU A 1 144 ? 16.111 -2.278 11.652 1.00 85.81 144 LEU A O 1
ATOM 1191 N N . LYS A 1 145 ? 15.660 -0.107 11.306 1.00 85.56 145 LYS A N 1
ATOM 1192 C CA . LYS A 1 145 ? 15.704 0.258 12.737 1.00 85.56 145 LYS A CA 1
ATOM 1193 C C . LYS A 1 145 ? 14.683 -0.517 13.565 1.00 85.56 145 LYS A C 1
ATOM 1195 O O . LYS A 1 145 ? 15.021 -1.012 14.640 1.00 85.56 145 LYS A O 1
ATOM 1200 N N . LEU A 1 146 ? 13.457 -0.660 13.058 1.00 85.88 146 LEU A N 1
ATOM 1201 C CA . LEU A 1 146 ? 12.423 -1.467 13.704 1.00 85.88 146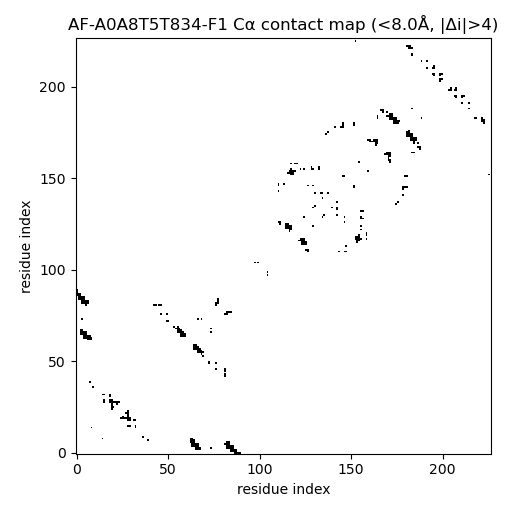 LEU A CA 1
ATOM 1202 C C . LEU A 1 146 ? 12.853 -2.928 13.820 1.00 85.88 146 LEU A C 1
ATOM 1204 O O . LEU A 1 146 ? 12.777 -3.496 14.906 1.00 85.88 146 LEU A O 1
ATOM 1208 N N . TRP A 1 147 ? 13.327 -3.528 12.727 1.00 87.88 147 TRP A N 1
ATOM 1209 C CA . TRP A 1 147 ? 13.757 -4.925 12.710 1.00 87.88 147 TRP A CA 1
ATOM 1210 C C . TRP A 1 147 ? 14.894 -5.199 13.695 1.00 87.88 147 TRP A C 1
ATOM 1212 O O . TRP A 1 147 ? 14.834 -6.144 14.485 1.00 87.88 147 TRP A O 1
ATOM 1222 N N . SER A 1 148 ? 15.897 -4.326 13.717 1.00 86.38 148 SER A N 1
ATOM 1223 C CA . SER A 1 148 ? 17.043 -4.428 14.620 1.00 86.38 148 SER A CA 1
ATOM 1224 C C . SER A 1 148 ? 16.677 -4.197 16.091 1.00 86.38 148 SER A C 1
ATOM 1226 O O . SER A 1 148 ? 17.457 -4.523 16.986 1.00 86.38 148 SER A O 1
ATOM 1228 N N . ASN A 1 149 ? 15.476 -3.691 16.389 1.00 84.31 149 ASN A N 1
ATOM 1229 C CA . ASN A 1 149 ? 15.026 -3.481 17.757 1.00 84.31 149 ASN A CA 1
ATOM 1230 C C . ASN A 1 149 ? 14.541 -4.795 18.403 1.00 84.31 149 ASN A C 1
ATOM 1232 O O . ASN A 1 149 ? 13.508 -5.363 18.051 1.00 84.31 149 ASN A O 1
ATOM 1236 N N . ASN A 1 150 ? 15.284 -5.290 19.395 1.00 82.62 150 ASN A N 1
ATOM 1237 C CA . ASN A 1 150 ? 14.960 -6.525 20.127 1.00 82.62 150 ASN A CA 1
ATOM 1238 C C . ASN A 1 150 ? 13.821 -6.389 21.143 1.00 82.62 150 ASN A C 1
ATOM 1240 O O . ASN A 1 150 ? 13.356 -7.399 21.660 1.00 82.62 150 ASN A O 1
ATOM 1244 N N . THR A 1 151 ? 13.361 -5.168 21.412 1.00 81.31 151 THR A N 1
ATOM 1245 C CA . THR A 1 151 ? 12.217 -4.921 22.303 1.00 81.31 151 THR A CA 1
ATOM 1246 C C . THR A 1 151 ? 10.877 -4.970 21.572 1.00 81.31 151 THR A C 1
ATOM 1248 O O . THR A 1 151 ? 9.834 -5.080 22.211 1.00 81.31 151 THR A O 1
ATOM 1251 N N . ILE A 1 152 ? 10.889 -4.900 20.236 1.00 80.31 152 ILE A N 1
ATOM 1252 C CA . ILE A 1 152 ? 9.672 -4.947 19.430 1.00 80.31 152 ILE A CA 1
ATOM 1253 C C . ILE A 1 152 ? 9.348 -6.400 19.098 1.00 80.31 152 ILE A C 1
ATOM 1255 O O . ILE A 1 152 ? 10.172 -7.154 18.579 1.00 80.31 152 ILE A O 1
ATOM 1259 N N . HIS A 1 153 ? 8.108 -6.777 19.387 1.00 84.25 153 HIS A N 1
ATOM 1260 C CA . HIS A 1 153 ? 7.563 -8.078 19.041 1.00 84.25 153 HIS A CA 1
ATOM 1261 C C . HIS A 1 153 ? 6.773 -8.006 17.738 1.00 84.25 153 HIS A C 1
ATOM 1263 O O . HIS A 1 153 ? 5.972 -7.094 17.525 1.00 84.25 153 HIS A O 1
ATOM 1269 N N . PHE A 1 154 ? 6.959 -9.012 16.886 1.00 86.06 154 PHE A N 1
ATOM 1270 C CA . PHE A 1 154 ? 6.378 -9.042 15.549 1.00 86.06 154 PHE A CA 1
ATOM 1271 C C . PHE A 1 154 ? 5.391 -10.192 15.380 1.00 86.06 154 PHE A C 1
ATOM 1273 O O . PHE A 1 154 ? 5.471 -11.236 16.034 1.00 86.06 154 PHE A O 1
ATOM 1280 N N . PHE A 1 155 ? 4.458 -10.018 14.449 1.00 88.38 155 PHE A N 1
ATOM 1281 C CA . PHE A 1 155 ? 3.559 -11.069 14.001 1.00 88.38 155 PHE A CA 1
ATOM 1282 C C . PHE A 1 155 ? 3.909 -11.459 12.568 1.00 88.38 155 PHE A C 1
ATOM 1284 O O . PHE A 1 155 ? 4.162 -10.602 11.729 1.00 88.38 155 PHE A O 1
ATOM 1291 N N . CYS A 1 156 ? 3.859 -12.752 12.247 1.00 89.12 156 CYS A N 1
ATOM 1292 C CA . CYS A 1 156 ? 3.873 -13.158 10.848 1.00 89.12 156 CYS A CA 1
ATOM 1293 C C . CYS A 1 156 ? 2.606 -12.636 10.154 1.00 89.12 156 CYS A C 1
ATOM 1295 O O . CYS A 1 156 ? 1.556 -12.494 10.794 1.00 89.12 156 CYS A O 1
ATOM 1297 N N . CYS A 1 157 ? 2.671 -12.439 8.836 1.00 85.50 157 CYS A N 1
ATOM 1298 C CA . CYS A 1 157 ? 1.547 -11.961 8.028 1.00 85.50 157 CYS A CA 1
ATOM 1299 C C . CYS A 1 157 ? 0.238 -12.735 8.309 1.00 85.50 157 CYS A C 1
ATOM 1301 O O . CYS A 1 157 ? -0.826 -12.147 8.511 1.00 85.50 157 CYS A O 1
ATOM 1303 N N . SER A 1 158 ? 0.318 -14.065 8.437 1.00 86.56 158 SER A N 1
ATOM 1304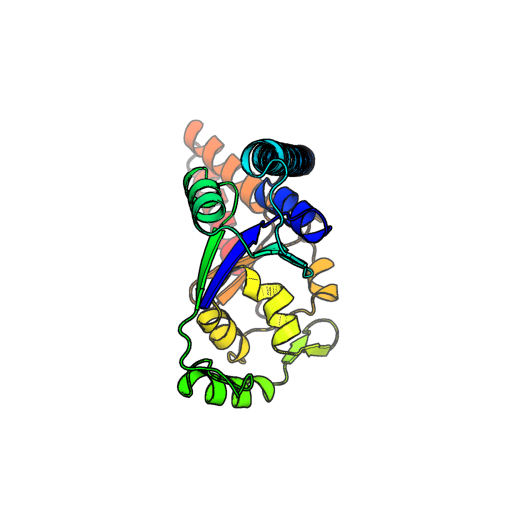 C CA . SER A 1 158 ? -0.840 -14.920 8.745 1.00 86.56 158 SER A CA 1
ATOM 1305 C C . SER A 1 158 ? -1.431 -14.689 10.140 1.00 86.56 158 SER A C 1
ATOM 1307 O O . SER A 1 158 ? -2.649 -14.756 10.313 1.00 86.56 158 SER A O 1
ATOM 1309 N N . CYS A 1 159 ? -0.596 -14.449 11.153 1.00 86.94 159 CYS A N 1
ATOM 1310 C CA . CYS A 1 159 ? -1.056 -14.176 12.512 1.00 86.94 159 CYS A CA 1
ATOM 1311 C C . CYS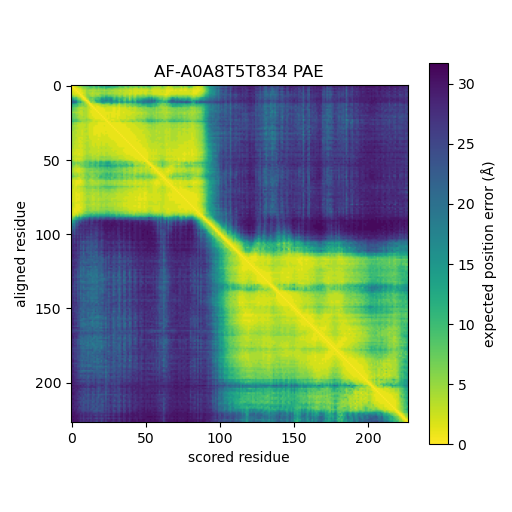 A 1 159 ? -1.619 -12.764 12.631 1.00 86.94 159 CYS A C 1
ATOM 1313 O O . CYS A 1 159 ? -2.678 -12.607 13.240 1.00 86.94 159 CYS A O 1
ATOM 1315 N N . PHE A 1 160 ? -0.957 -11.783 12.013 1.00 86.81 160 PHE A N 1
ATOM 1316 C CA . PHE A 1 160 ? -1.397 -10.393 11.979 1.00 86.81 160 PHE A CA 1
ATOM 1317 C C . PHE A 1 160 ? -2.774 -10.256 11.318 1.00 86.81 160 PHE A C 1
ATOM 1319 O O . PHE A 1 160 ? -3.694 -9.721 11.929 1.00 86.81 160 PHE A O 1
ATOM 1326 N N . ARG A 1 161 ? -2.982 -10.867 10.142 1.00 83.38 161 ARG A N 1
ATOM 1327 C CA . ARG A 1 161 ? -4.283 -10.875 9.440 1.00 83.38 161 ARG A CA 1
ATOM 1328 C C . ARG A 1 161 ? -5.429 -11.497 10.244 1.00 83.38 161 ARG A C 1
ATOM 1330 O O . ARG A 1 161 ? -6.589 -11.286 9.917 1.00 83.38 161 ARG A O 1
ATOM 1337 N N . LYS A 1 162 ? -5.133 -12.286 11.280 1.00 87.00 162 LYS A N 1
ATOM 1338 C CA . LYS A 1 162 ? -6.133 -12.889 12.178 1.00 87.00 162 LYS A CA 1
ATOM 1339 C C . LYS A 1 162 ? -6.359 -12.069 13.450 1.00 87.00 162 LYS A C 1
ATOM 1341 O O . LYS A 1 162 ? -7.170 -12.473 14.282 1.00 87.00 162 LYS A O 1
ATOM 1346 N N . MET A 1 163 ? -5.627 -10.973 13.652 1.00 85.38 163 MET A N 1
ATOM 1347 C CA . MET A 1 163 ? -5.803 -10.117 14.819 1.00 85.38 163 MET A CA 1
ATOM 1348 C C . MET A 1 163 ? -7.079 -9.297 14.680 1.00 85.38 163 MET A C 1
ATOM 1350 O O . MET A 1 163 ? -7.289 -8.595 13.692 1.00 85.38 163 MET A O 1
ATOM 1354 N N . LYS A 1 164 ? -7.918 -9.385 15.710 1.00 85.62 164 LYS A N 1
ATOM 1355 C CA . LYS A 1 164 ? -9.190 -8.683 15.789 1.00 85.62 164 LYS A CA 1
ATOM 1356 C C . LYS A 1 164 ? -9.252 -7.810 17.033 1.00 85.62 164 LYS A C 1
ATOM 1358 O O . LYS A 1 164 ? -8.698 -8.137 18.084 1.00 85.62 164 LYS A O 1
ATOM 1363 N N . CYS A 1 165 ? -9.949 -6.694 16.909 1.00 85.12 165 CYS A N 1
ATOM 1364 C CA . CYS A 1 165 ? -10.257 -5.792 17.995 1.00 85.12 165 CYS A CA 1
ATOM 1365 C C . CYS A 1 165 ? -11.176 -6.482 19.002 1.00 85.12 165 CYS A C 1
ATOM 1367 O O . CYS A 1 165 ? -12.287 -6.876 18.660 1.00 85.12 165 CYS A O 1
ATOM 1369 N N . LYS A 1 166 ? -10.764 -6.541 20.272 1.00 83.69 166 LYS A N 1
ATOM 1370 C CA . LYS A 1 166 ? -11.586 -7.121 21.348 1.00 83.69 166 LYS A CA 1
ATOM 1371 C C . LYS A 1 166 ? -12.931 -6.406 21.541 1.00 83.69 166 LYS A C 1
ATOM 1373 O O . LYS A 1 166 ? -13.859 -7.009 22.061 1.00 83.69 166 LYS A O 1
ATOM 1378 N N . SER A 1 167 ? -13.029 -5.134 21.149 1.00 83.44 167 SER A N 1
ATOM 1379 C CA . SER A 1 167 ? -14.226 -4.315 21.366 1.00 83.44 167 SER A CA 1
ATOM 1380 C C . SER A 1 167 ? -15.271 -4.442 20.260 1.00 83.44 167 SER A C 1
ATOM 1382 O O . SER A 1 167 ? -16.455 -4.299 20.542 1.00 83.44 167 SER A O 1
ATOM 1384 N N . CYS A 1 168 ? -14.856 -4.649 19.006 1.00 86.75 168 CYS A N 1
ATOM 1385 C CA . CYS A 1 168 ? -15.772 -4.618 17.857 1.00 86.75 168 CYS A CA 1
ATOM 1386 C C . CYS A 1 168 ? -15.555 -5.740 16.831 1.00 86.75 168 CYS A C 1
ATOM 1388 O O . CYS A 1 168 ? -16.176 -5.708 15.776 1.00 86.75 168 CYS A O 1
ATOM 1390 N N . ASP A 1 169 ? -14.655 -6.687 17.105 1.00 86.62 169 ASP A N 1
ATOM 1391 C CA . ASP A 1 169 ? -14.304 -7.833 16.251 1.00 86.62 169 ASP A CA 1
ATOM 1392 C C . ASP A 1 169 ? -13.785 -7.490 14.834 1.00 86.62 169 ASP A C 1
ATOM 1394 O O . ASP A 1 169 ? -13.549 -8.374 14.012 1.00 86.62 169 ASP A O 1
ATOM 1398 N N . ASN A 1 170 ? -13.542 -6.210 14.541 1.00 84.88 170 ASN A N 1
ATOM 1399 C CA . ASN A 1 170 ? -12.911 -5.778 13.292 1.00 84.88 170 ASN A CA 1
ATOM 1400 C C . ASN A 1 170 ? -11.400 -6.026 13.305 1.00 84.88 170 ASN A C 1
ATOM 1402 O O . ASN A 1 170 ? -10.784 -6.097 14.368 1.00 84.88 170 ASN A O 1
ATOM 1406 N N . TYR A 1 171 ? -10.792 -6.105 12.123 1.00 85.06 171 TYR A N 1
ATOM 1407 C CA . TYR A 1 171 ? -9.347 -6.272 11.986 1.00 85.06 171 TYR A CA 1
ATOM 1408 C C . TYR A 1 171 ? -8.564 -5.086 12.560 1.00 85.06 171 TYR A C 1
ATOM 1410 O O . TYR A 1 171 ? -9.046 -3.949 12.597 1.00 85.06 171 TYR A O 1
ATOM 1418 N N . LEU A 1 172 ? -7.360 -5.381 13.052 1.00 85.44 172 LEU A N 1
ATOM 1419 C CA . LEU A 1 172 ? -6.412 -4.359 13.483 1.00 85.44 172 LEU A CA 1
ATOM 1420 C C . LEU A 1 172 ? -5.570 -3.875 12.301 1.00 85.44 172 LEU A C 1
ATOM 1422 O O . LEU A 1 172 ? -5.187 -4.649 11.429 1.00 85.44 172 LEU A O 1
ATOM 1426 N N . GLU A 1 173 ? -5.250 -2.591 12.327 1.00 86.81 173 GLU A N 1
ATOM 1427 C CA . GLU A 1 173 ? -4.255 -1.941 11.486 1.00 86.81 173 GLU A CA 1
ATOM 1428 C C . GLU A 1 173 ? -3.016 -1.621 12.325 1.00 86.81 173 GLU A C 1
ATOM 1430 O O . GLU A 1 173 ? -3.047 -1.727 13.555 1.00 86.81 173 GLU A O 1
ATOM 1435 N N . PHE A 1 174 ? -1.927 -1.218 11.672 1.00 85.75 174 PHE A N 1
ATOM 1436 C CA . PHE A 1 174 ? -0.745 -0.721 12.362 1.00 85.75 174 PHE A CA 1
ATOM 1437 C C . PHE A 1 174 ? -0.264 0.621 11.810 1.00 85.75 174 PHE A C 1
ATOM 1439 O O . PHE A 1 174 ? -0.534 0.973 10.656 1.00 85.75 174 PHE A O 1
ATOM 1446 N N . ILE A 1 175 ? 0.459 1.352 12.653 1.00 81.56 175 ILE A N 1
ATOM 1447 C CA . ILE A 1 175 ? 1.190 2.575 12.320 1.00 81.56 175 ILE A CA 1
ATOM 1448 C C . ILE A 1 175 ? 2.548 2.555 13.029 1.00 81.56 175 ILE A C 1
ATOM 1450 O O . ILE A 1 175 ? 2.686 1.946 14.088 1.00 81.56 175 ILE A O 1
ATOM 1454 N N . VAL A 1 176 ? 3.544 3.207 12.437 1.00 77.38 176 VAL A N 1
ATOM 1455 C CA . VAL A 1 176 ? 4.865 3.408 13.040 1.00 77.38 176 VAL A CA 1
ATOM 1456 C C . VAL A 1 176 ? 4.998 4.882 13.409 1.00 77.38 176 VAL A C 1
ATOM 1458 O O . VAL A 1 176 ? 4.851 5.740 12.539 1.00 77.38 176 VAL A O 1
ATOM 1461 N N . ILE A 1 177 ? 5.260 5.179 14.682 1.00 76.81 177 ILE A N 1
ATOM 1462 C CA . ILE A 1 177 ? 5.506 6.541 15.186 1.00 76.81 177 ILE A CA 1
ATOM 1463 C C . ILE A 1 177 ? 6.752 6.473 16.066 1.00 76.81 177 ILE A C 1
ATOM 1465 O O . ILE A 1 177 ? 6.809 5.614 16.939 1.00 76.81 177 ILE A O 1
ATOM 1469 N N . ASP A 1 178 ? 7.739 7.337 15.819 1.00 77.94 178 ASP A N 1
ATOM 1470 C CA . ASP A 1 178 ? 8.993 7.407 16.590 1.00 77.94 178 ASP A CA 1
ATOM 1471 C C . ASP A 1 178 ? 9.659 6.033 16.812 1.00 77.94 178 ASP A C 1
ATOM 1473 O O . ASP A 1 178 ? 10.034 5.676 17.925 1.00 77.94 178 ASP A O 1
ATOM 1477 N N . ASP A 1 179 ? 9.754 5.236 15.741 1.00 73.88 179 ASP A N 1
ATOM 1478 C CA . ASP A 1 179 ? 10.328 3.881 15.740 1.00 73.88 179 ASP A CA 1
ATOM 1479 C C . ASP A 1 179 ? 9.616 2.876 16.672 1.00 73.88 179 ASP A C 1
ATOM 1481 O O . ASP A 1 179 ? 10.175 1.847 17.055 1.00 73.88 179 ASP A O 1
ATOM 1485 N N . ILE A 1 180 ? 8.349 3.137 17.006 1.00 76.88 180 ILE A N 1
ATOM 1486 C CA . ILE A 1 180 ? 7.481 2.231 17.760 1.00 76.88 180 ILE A CA 1
ATOM 1487 C C . ILE A 1 180 ? 6.346 1.745 16.854 1.00 76.88 180 ILE A C 1
ATOM 1489 O O . ILE A 1 180 ? 5.694 2.529 16.159 1.00 76.88 180 ILE A O 1
ATOM 1493 N N . LEU A 1 181 ? 6.099 0.433 16.875 1.00 77.94 181 LEU A N 1
ATOM 1494 C CA . LEU A 1 181 ? 5.018 -0.213 16.135 1.00 77.94 181 LEU A CA 1
ATOM 1495 C C . LEU A 1 181 ? 3.736 -0.261 16.974 1.00 77.94 181 LEU A C 1
ATOM 1497 O O . LEU A 1 181 ? 3.691 -0.872 18.040 1.00 77.94 181 LEU A O 1
ATOM 1501 N N . TYR A 1 182 ? 2.676 0.344 16.452 1.00 81.56 182 TYR A N 1
ATOM 1502 C CA . TYR A 1 182 ? 1.392 0.506 17.123 1.00 81.56 182 TYR A CA 1
ATOM 1503 C C . TYR A 1 182 ? 0.294 -0.264 16.386 1.00 81.56 182 TYR A C 1
ATOM 1505 O O . TYR A 1 182 ? 0.108 -0.036 15.198 1.00 81.56 182 TYR A O 1
ATOM 1513 N N . PHE A 1 183 ? -0.484 -1.106 17.079 1.00 84.69 183 PHE A N 1
ATOM 1514 C CA . PHE A 1 183 ? -1.649 -1.819 16.523 1.00 84.69 183 PHE A CA 1
ATOM 1515 C C . PHE A 1 183 ? -2.994 -1.253 16.993 1.00 84.69 183 PHE A C 1
ATOM 1517 O O . PHE A 1 183 ? -3.331 -1.360 18.171 1.00 84.69 183 PHE A O 1
ATOM 1524 N N . PHE A 1 184 ? -3.813 -0.711 16.095 1.00 85.00 184 PHE A N 1
ATOM 1525 C CA . PHE A 1 184 ? -5.071 -0.046 16.449 1.00 85.00 184 PHE A CA 1
ATOM 1526 C C . PHE A 1 184 ? -6.254 -0.544 15.614 1.00 85.00 184 PHE A C 1
ATOM 1528 O O . PHE A 1 184 ? -6.097 -1.097 14.533 1.00 85.00 184 PHE A O 1
ATOM 1535 N N . CYS A 1 185 ? -7.475 -0.348 16.115 1.00 88.56 185 CYS A N 1
ATOM 1536 C CA . CYS A 1 185 ? -8.688 -0.621 15.347 1.00 88.56 185 CYS A CA 1
ATOM 1537 C C . CYS A 1 185 ? -9.244 0.685 14.784 1.00 88.56 185 CYS A C 1
ATOM 1539 O O . CYS A 1 185 ? -9.772 1.500 15.547 1.00 88.56 185 CYS A O 1
ATOM 1541 N N . ARG A 1 186 ? -9.167 0.865 13.462 1.00 86.88 186 ARG A N 1
ATOM 1542 C CA . ARG A 1 186 ? -9.652 2.071 12.777 1.00 86.88 186 ARG A CA 1
ATOM 1543 C C . ARG A 1 186 ? -11.108 2.382 13.113 1.00 86.88 186 ARG A C 1
ATOM 1545 O O . ARG A 1 186 ? -11.403 3.513 13.479 1.00 86.88 186 ARG A O 1
ATOM 1552 N N . ASN A 1 187 ? -11.990 1.383 13.108 1.00 86.81 187 ASN A N 1
ATOM 1553 C CA . ASN A 1 187 ? -13.411 1.585 13.412 1.00 86.81 187 ASN A CA 1
ATOM 1554 C C . ASN A 1 187 ? -13.640 2.122 14.829 1.00 86.81 187 ASN A C 1
ATOM 1556 O O . ASN A 1 187 ? -14.415 3.056 15.010 1.00 86.81 187 ASN A O 1
ATOM 1560 N N . CYS A 1 188 ? -12.939 1.587 15.834 1.00 85.56 188 CYS A N 1
ATOM 1561 C CA . CYS A 1 188 ? -13.057 2.105 17.198 1.00 85.56 188 CYS A CA 1
ATOM 1562 C C . CYS A 1 188 ? -12.467 3.514 17.341 1.00 85.56 188 CYS A C 1
ATOM 1564 O O . CYS A 1 188 ? -12.998 4.309 18.111 1.00 85.56 188 CYS A O 1
ATOM 1566 N N . VAL A 1 189 ? -11.382 3.827 16.624 1.00 85.06 189 VAL A N 1
ATOM 1567 C CA . VAL A 1 189 ? -10.793 5.175 16.627 1.00 85.06 189 VAL A CA 1
ATOM 1568 C C . VAL A 1 189 ? -11.756 6.177 15.988 1.00 85.06 189 VAL A C 1
ATOM 1570 O O . VAL A 1 189 ? -12.035 7.208 16.592 1.00 85.06 189 VAL A O 1
ATOM 1573 N N . VAL A 1 190 ? -12.320 5.858 14.821 1.00 86.38 190 VAL A N 1
ATOM 1574 C CA . VAL A 1 190 ? -13.281 6.717 14.109 1.00 86.38 190 VAL A CA 1
ATOM 1575 C C . VAL A 1 190 ? -14.552 6.941 14.932 1.00 86.38 190 VAL A C 1
ATOM 1577 O O . VAL A 1 190 ? -14.958 8.086 15.115 1.00 86.38 190 VAL A O 1
ATOM 1580 N N . ASP A 1 191 ? -15.139 5.880 15.496 1.00 86.19 191 ASP A N 1
ATOM 1581 C CA . ASP A 1 191 ? -16.307 5.978 16.387 1.00 86.19 191 ASP A CA 1
ATOM 1582 C C . ASP A 1 191 ? -16.022 6.879 17.600 1.00 86.19 191 ASP A C 1
ATOM 1584 O O . ASP A 1 191 ? -16.850 7.698 18.004 1.00 86.19 191 ASP A O 1
ATOM 1588 N N . LEU A 1 192 ? -14.818 6.785 18.168 1.00 86.00 192 LEU A N 1
ATOM 1589 C CA . LEU A 1 192 ? -14.437 7.616 19.300 1.00 86.00 192 LEU A CA 1
ATOM 1590 C C . LEU A 1 192 ? -14.210 9.081 18.908 1.00 86.00 192 LEU A C 1
ATOM 1592 O O . LEU A 1 192 ? -14.641 9.964 19.647 1.00 86.00 192 LEU A O 1
ATOM 1596 N N . ILE A 1 193 ? -13.588 9.345 17.755 1.00 83.19 193 ILE A N 1
ATOM 1597 C CA . ILE A 1 193 ? -13.415 10.701 17.211 1.00 83.19 193 ILE A CA 1
ATOM 1598 C C . ILE A 1 193 ? -14.778 11.347 16.946 1.00 83.19 193 ILE A C 1
ATOM 1600 O O . ILE A 1 193 ? -14.997 12.479 17.375 1.00 83.19 193 ILE A O 1
ATOM 1604 N N . SER A 1 194 ? -15.717 10.621 16.335 1.00 86.06 194 SER A N 1
ATOM 1605 C CA . SER A 1 194 ? -17.085 11.105 16.109 1.00 86.06 194 SER A CA 1
ATOM 1606 C C . SER A 1 194 ? -17.768 11.476 17.431 1.00 86.06 194 SER A C 1
ATOM 1608 O O . SER A 1 194 ? -18.249 12.595 17.587 1.00 86.06 194 SER A O 1
ATOM 1610 N N . LYS A 1 195 ? -17.679 10.618 18.457 1.00 86.31 195 LYS A N 1
ATOM 1611 C CA . LYS A 1 195 ? -18.209 10.930 19.797 1.00 86.31 195 LYS A CA 1
ATOM 1612 C C . LYS A 1 195 ? -17.538 12.138 20.454 1.00 86.31 195 LYS A C 1
ATOM 1614 O O . LYS A 1 195 ? -18.157 12.809 21.275 1.00 86.31 195 LYS A O 1
ATOM 1619 N N . ILE A 1 196 ? -16.256 12.382 20.186 1.00 81.94 196 ILE A N 1
ATOM 1620 C CA . ILE A 1 196 ? -15.535 13.561 20.687 1.00 81.94 196 ILE A CA 1
ATOM 1621 C C . ILE A 1 196 ? -16.081 14.828 20.012 1.00 81.94 196 ILE A C 1
ATOM 1623 O O . ILE A 1 196 ? -16.377 15.796 20.712 1.00 81.94 196 ILE A O 1
ATOM 1627 N N . GLN A 1 197 ? -16.266 14.800 18.690 1.00 81.00 197 GLN A N 1
ATOM 1628 C CA . GLN A 1 197 ? -16.830 15.908 17.910 1.00 81.00 197 GLN A CA 1
ATOM 1629 C C . GLN A 1 197 ? -18.270 16.236 18.339 1.00 81.00 197 GLN A C 1
ATOM 1631 O O . GLN A 1 197 ? -18.592 17.399 18.586 1.00 81.00 197 GLN A O 1
ATOM 1636 N N . ASP A 1 198 ? -19.111 15.223 18.546 1.00 83.38 198 ASP A N 1
ATOM 1637 C CA . ASP A 1 198 ? -20.488 15.410 19.023 1.00 83.38 198 ASP A CA 1
ATOM 1638 C C . ASP A 1 198 ? -20.541 16.031 20.432 1.00 83.38 198 ASP A C 1
ATOM 1640 O O . ASP A 1 198 ? -21.381 16.878 20.737 1.00 83.38 198 ASP A O 1
ATOM 1644 N N . ASN A 1 199 ? -19.616 15.659 21.322 1.00 82.56 199 ASN A N 1
ATOM 1645 C CA . ASN A 1 199 ? -19.568 16.244 22.666 1.00 82.56 199 ASN A CA 1
ATOM 1646 C C . ASN A 1 199 ? -19.056 17.691 22.672 1.00 82.56 199 ASN A C 1
ATOM 1648 O O . ASN A 1 199 ? -19.480 18.471 23.526 1.00 82.56 199 ASN A O 1
ATOM 1652 N N . LEU A 1 200 ? -18.165 18.047 21.738 1.00 78.50 200 LEU A N 1
ATOM 1653 C CA . LEU A 1 200 ? -17.742 19.435 21.530 1.00 78.50 200 LEU A CA 1
ATOM 1654 C C . LEU A 1 200 ? -18.922 20.301 21.084 1.00 78.50 200 LEU A C 1
ATOM 1656 O O . LEU A 1 200 ? -19.141 21.365 21.652 1.00 78.50 200 LEU A O 1
ATOM 1660 N N . THR A 1 201 ? -19.711 19.831 20.115 1.00 80.12 201 THR A N 1
ATOM 1661 C CA . THR A 1 201 ? -20.865 20.592 19.601 1.00 80.12 201 THR A CA 1
ATOM 1662 C C . THR A 1 201 ? -21.987 20.744 20.630 1.00 80.12 201 THR A C 1
ATOM 1664 O O . THR A 1 201 ? -22.694 21.749 20.630 1.00 80.12 201 THR A O 1
ATOM 1667 N N . THR A 1 202 ? -22.127 19.786 21.551 1.00 82.00 202 THR A N 1
ATOM 1668 C CA . THR A 1 202 ? -23.150 19.798 22.611 1.00 82.00 202 THR A CA 1
ATOM 1669 C C . THR A 1 202 ? -22.688 20.418 23.939 1.00 82.00 202 THR A C 1
ATOM 1671 O O . THR A 1 202 ? -23.437 20.368 24.915 1.00 82.00 202 THR A O 1
ATOM 1674 N N . ASN A 1 203 ? -21.480 21.003 24.005 1.00 82.94 203 ASN A N 1
ATOM 1675 C CA . ASN A 1 203 ? -20.866 21.559 25.226 1.00 82.94 203 ASN A CA 1
ATOM 1676 C C . ASN A 1 203 ? -20.848 20.586 26.427 1.00 82.94 203 ASN A C 1
ATOM 1678 O O . ASN A 1 203 ? -20.883 20.991 27.590 1.00 82.94 203 ASN A O 1
ATOM 1682 N N . ASN A 1 204 ? -20.770 19.275 26.172 1.00 84.50 204 ASN A N 1
ATOM 1683 C CA . ASN A 1 204 ? -20.702 18.269 27.231 1.00 84.50 204 ASN A CA 1
ATOM 1684 C C . ASN A 1 204 ? -19.242 17.989 27.618 1.00 84.50 204 ASN A C 1
ATOM 1686 O O . ASN A 1 204 ? -18.652 16.977 27.222 1.00 84.50 204 ASN A O 1
ATOM 1690 N N . HIS A 1 205 ? -18.656 18.910 28.387 1.00 82.06 205 HIS A N 1
ATOM 1691 C CA . HIS A 1 205 ? -17.232 18.899 28.741 1.00 82.06 205 HIS A CA 1
ATOM 1692 C C . HIS A 1 205 ? -16.786 17.617 29.472 1.00 82.06 205 HIS A C 1
ATOM 1694 O O . HIS A 1 205 ? -15.697 17.110 29.197 1.00 82.06 205 HIS A O 1
ATOM 1700 N N . ASP A 1 206 ? -17.640 17.024 30.312 1.00 83.94 206 ASP A N 1
ATOM 1701 C CA . ASP A 1 206 ? -17.326 15.783 31.035 1.00 83.94 206 ASP A CA 1
ATOM 1702 C C . ASP A 1 206 ? -17.229 14.571 30.100 1.00 83.94 206 ASP A C 1
ATOM 1704 O O . ASP A 1 206 ? -16.280 13.779 30.170 1.00 83.94 206 ASP A O 1
ATOM 1708 N N . LYS A 1 207 ? -18.195 14.410 29.182 1.00 81.31 207 LYS A N 1
ATOM 1709 C CA . LYS A 1 207 ? -18.147 13.326 28.188 1.00 81.31 207 LYS A CA 1
ATOM 1710 C C . LYS A 1 207 ? -17.011 13.529 27.192 1.00 81.31 207 LYS A C 1
ATOM 1712 O O . LYS A 1 207 ? -16.381 12.545 26.796 1.00 81.31 207 LYS A O 1
ATOM 1717 N N . PHE A 1 208 ? -16.727 14.777 26.821 1.00 79.62 208 PHE A N 1
ATOM 1718 C CA . PHE A 1 208 ? -15.579 15.126 25.992 1.00 79.62 208 PHE A CA 1
ATOM 1719 C C . PHE A 1 208 ? -14.267 14.672 26.648 1.00 79.62 208 PHE A C 1
ATOM 1721 O O . PHE A 1 208 ? -13.559 13.843 26.074 1.00 79.62 208 PHE A O 1
ATOM 1728 N N . ALA A 1 209 ? -13.995 15.106 27.884 1.00 81.06 209 ALA A N 1
ATOM 1729 C CA . ALA A 1 209 ? -12.789 14.726 28.620 1.00 81.06 209 ALA A CA 1
ATOM 1730 C C . ALA A 1 209 ? -12.666 13.200 28.782 1.00 81.06 209 ALA A C 1
ATOM 1732 O O . ALA A 1 209 ? -11.599 12.625 28.555 1.00 81.06 209 ALA A O 1
ATOM 1733 N N . LYS A 1 210 ? -13.774 12.510 29.088 1.00 86.06 210 LYS A N 1
ATOM 1734 C CA . LYS A 1 210 ? -13.800 11.045 29.210 1.00 86.06 210 LYS A CA 1
ATOM 1735 C C . LYS A 1 210 ? -13.459 10.335 27.898 1.00 86.06 210 LYS A C 1
ATOM 1737 O O . LYS A 1 210 ? -12.757 9.324 27.924 1.00 86.06 210 LYS A O 1
ATOM 1742 N N . ASN A 1 211 ? -13.946 10.827 26.761 1.00 79.81 211 ASN A N 1
ATOM 1743 C CA . ASN A 1 211 ? -13.657 10.223 25.461 1.00 79.81 211 ASN A CA 1
ATOM 1744 C C . ASN A 1 211 ? -12.229 10.521 24.985 1.00 79.81 211 ASN A C 1
ATOM 1746 O O . ASN A 1 211 ? -11.596 9.624 24.436 1.00 79.81 211 ASN A O 1
ATOM 1750 N N . ILE A 1 212 ? -11.681 11.703 25.284 1.00 77.31 212 ILE A N 1
ATOM 1751 C CA . ILE A 1 212 ? -10.256 12.005 25.065 1.00 77.31 212 ILE A CA 1
ATOM 1752 C C . ILE A 1 212 ? -9.370 11.072 25.898 1.00 77.31 212 ILE A C 1
ATOM 1754 O O . ILE A 1 212 ? -8.426 10.486 25.375 1.00 77.31 212 ILE A O 1
ATOM 1758 N N . LEU A 1 213 ? -9.702 10.856 27.175 1.00 81.44 213 LEU A N 1
ATOM 1759 C CA . LEU A 1 213 ? -8.982 9.903 28.024 1.00 81.44 213 LEU A CA 1
ATOM 1760 C C . LEU A 1 213 ? -9.082 8.470 27.493 1.00 81.44 213 LEU A C 1
ATOM 1762 O O . LEU A 1 213 ? -8.090 7.748 27.508 1.00 81.44 213 LEU A O 1
ATOM 1766 N N . LYS A 1 214 ? -10.249 8.055 26.986 1.00 80.38 214 LYS A N 1
ATOM 1767 C CA . LYS A 1 214 ? -10.399 6.754 26.318 1.00 80.38 214 LYS A CA 1
ATOM 1768 C C . LYS A 1 214 ? -9.540 6.652 25.064 1.00 80.38 214 LYS A C 1
ATOM 1770 O O . LYS A 1 214 ? -8.942 5.603 24.864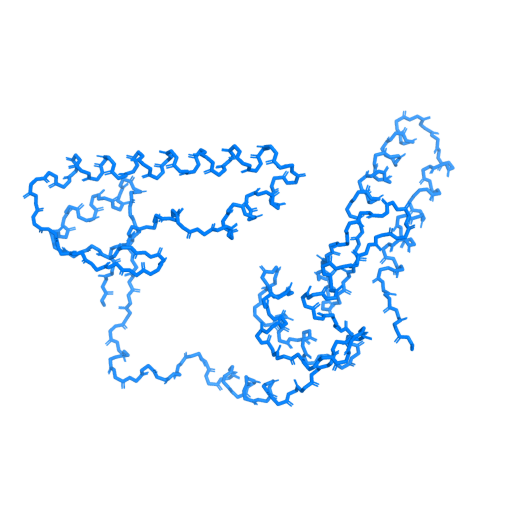 1.00 80.38 214 LYS A O 1
ATOM 1775 N N . LEU A 1 215 ? -9.455 7.712 24.259 1.00 77.88 215 LEU A N 1
ATOM 1776 C CA . LEU A 1 215 ? -8.645 7.725 23.043 1.00 77.88 215 LEU A CA 1
ATOM 1777 C C . LEU A 1 215 ? -7.170 7.609 23.412 1.00 77.88 215 LEU A C 1
ATOM 1779 O O . LEU A 1 215 ? -6.488 6.724 22.912 1.00 77.88 215 LEU A O 1
ATOM 1783 N N . ASN A 1 216 ? -6.717 8.406 24.380 1.00 73.19 216 ASN A N 1
ATOM 1784 C CA . ASN A 1 216 ? -5.367 8.310 24.926 1.00 73.19 216 ASN A CA 1
ATOM 1785 C C . ASN A 1 216 ? -5.073 6.925 25.507 1.00 73.19 216 ASN A C 1
ATOM 1787 O O . ASN A 1 216 ? -4.002 6.389 25.265 1.00 73.19 216 ASN A O 1
ATOM 1791 N N . ASN A 1 217 ? -6.004 6.313 26.241 1.00 71.50 217 ASN A N 1
ATOM 1792 C CA . ASN A 1 217 ? -5.811 4.966 26.779 1.00 71.50 217 ASN A CA 1
ATOM 1793 C C . ASN A 1 217 ? -5.817 3.897 25.687 1.00 71.50 217 ASN A C 1
ATOM 1795 O O . ASN A 1 217 ? -5.079 2.928 25.800 1.00 71.50 217 ASN A O 1
ATOM 1799 N N . MET A 1 218 ? -6.613 4.059 24.628 1.00 70.88 218 MET A N 1
ATOM 1800 C CA . MET A 1 218 ? -6.537 3.186 23.461 1.00 70.88 218 MET A CA 1
ATOM 1801 C C . MET A 1 218 ? -5.164 3.314 22.811 1.00 70.88 218 MET A C 1
ATOM 1803 O O . MET A 1 218 ? -4.489 2.306 22.688 1.00 70.88 218 MET A O 1
ATOM 1807 N N . LEU A 1 219 ? -4.711 4.531 22.511 1.00 66.62 219 LEU A N 1
ATOM 1808 C CA . LEU A 1 219 ? -3.392 4.799 21.930 1.00 66.62 219 LEU A CA 1
ATOM 1809 C C . LEU A 1 219 ? -2.229 4.357 22.838 1.00 66.62 219 LEU A C 1
ATOM 1811 O O . LEU A 1 219 ? -1.187 3.954 22.336 1.00 66.62 219 LEU A O 1
ATOM 1815 N N . LYS A 1 220 ? -2.409 4.362 24.164 1.00 63.94 220 LYS A N 1
ATOM 1816 C CA . LYS A 1 220 ? -1.438 3.815 25.126 1.00 63.94 220 LYS A CA 1
ATOM 1817 C C . LYS A 1 220 ? -1.471 2.288 25.202 1.00 63.94 220 LYS A C 1
ATOM 1819 O O . LYS A 1 220 ? -0.416 1.687 25.247 1.00 63.94 220 LYS A O 1
ATOM 1824 N N . ASN A 1 221 ? -2.640 1.646 25.173 1.00 53.62 221 ASN A N 1
ATOM 1825 C CA . ASN A 1 221 ? -2.769 0.176 25.197 1.00 53.62 221 ASN A CA 1
ATOM 1826 C C . ASN A 1 221 ? -2.427 -0.490 23.852 1.00 53.62 221 ASN A C 1
ATOM 1828 O O . ASN A 1 221 ? -2.332 -1.711 23.762 1.00 53.62 221 ASN A O 1
ATOM 1832 N N . VAL A 1 222 ? -2.274 0.315 22.805 1.00 51.59 222 VAL A N 1
ATOM 1833 C CA . VAL A 1 222 ? -1.674 -0.056 21.520 1.00 51.59 222 VAL A CA 1
ATOM 1834 C C . VAL A 1 222 ? -0.163 -0.338 21.694 1.00 51.59 222 VAL A C 1
ATOM 1836 O O . VAL A 1 222 ? 0.405 -1.063 20.879 1.00 51.59 222 VAL A O 1
ATOM 1839 N N . LEU A 1 223 ? 0.457 0.116 22.799 1.00 42.56 223 LEU A N 1
ATOM 1840 C CA . LEU A 1 223 ? 1.696 -0.449 23.348 1.00 42.56 223 LEU A CA 1
ATOM 1841 C C . LEU A 1 223 ? 1.354 -1.796 23.994 1.00 42.56 223 LEU A C 1
ATOM 1843 O O . LEU A 1 223 ? 1.127 -1.892 25.202 1.00 42.56 223 LEU A O 1
ATOM 1847 N N . ILE A 1 224 ? 1.232 -2.848 23.191 1.00 45.12 224 ILE A N 1
ATOM 1848 C CA . ILE A 1 224 ? 1.095 -4.182 23.766 1.00 45.12 224 ILE A CA 1
ATOM 1849 C C . ILE A 1 224 ? 2.476 -4.578 24.298 1.00 45.12 224 ILE A C 1
ATOM 1851 O O . ILE A 1 224 ? 3.323 -5.051 23.545 1.00 45.12 224 ILE A O 1
ATOM 1855 N N . GLU A 1 225 ? 2.697 -4.378 25.601 1.00 34.97 225 GLU A N 1
ATOM 1856 C CA . GLU A 1 225 ? 3.688 -5.148 26.353 1.00 34.97 225 GLU A CA 1
ATOM 1857 C C . GLU A 1 225 ? 3.278 -6.620 26.250 1.00 34.97 225 GLU A C 1
ATOM 1859 O O . GLU A 1 225 ? 2.372 -7.084 26.949 1.00 34.97 225 GLU A O 1
ATOM 1864 N N . PHE A 1 226 ? 3.913 -7.363 25.350 1.00 40.72 226 PHE A N 1
ATOM 1865 C CA . PHE A 1 226 ? 3.934 -8.808 25.481 1.00 40.72 226 PHE A CA 1
ATOM 1866 C C . PHE A 1 226 ? 4.997 -9.130 26.532 1.00 40.72 226 PHE A C 1
ATOM 1868 O O . PHE A 1 226 ? 6.190 -9.054 26.257 1.00 40.72 226 PHE A O 1
ATOM 1875 N N . LYS A 1 227 ? 4.550 -9.383 27.762 1.00 32.12 227 LYS A N 1
ATOM 1876 C CA . LYS A 1 227 ? 5.373 -10.040 28.782 1.00 32.12 227 LYS A CA 1
ATOM 1877 C C . LYS A 1 227 ? 5.401 -11.540 28.547 1.00 32.12 227 LYS A C 1
ATOM 1879 O O . LYS A 1 227 ? 4.345 -12.069 28.126 1.00 32.12 227 LYS A O 1
#

Foldseek 3Di:
DKWWKAFQCPDDVVQLVVLCVVVVHNVRSNVVVVVSNVVLVVLVVVLCVLCPPPDWDWDDDPGIITTDDDVVSSVVSVVVVSIDMDDDDPPPDPDPPDDPPPVVVVLVVVLQPQWAAAPPPRDTDGLVQQCVQPVVQDPPVLSSLLSPDPQDHHHGPVRQQCDADPVPRHHWDWDADPSDIFIADPVVLVVLVVQLVVCVVVVVVVSNVVSVVVNVVRRVVSPPPPD

Secondary structure (DSSP, 8-state):
-EEEEE----S-HHHHHHHHHHHSSHHHHHHHHHHHHHHHHHHHHHHHHHHTT---EEEE-SS-EEEES-HHHHHHHHHTTSSEEEE--GGG-S--S--STHHHHHHHHHHTT--EEBTTT--EE-HHHHHHHHGGGS-HHHHHHHHH-TT--B--HHHHTT-B-TTT-PBPEEEEETTEEEEE-HHHHHHHHHHHHHHHHTT-HHHHHHHHHHHHHHHHHTS----

Nearest PDB structures (foldseek):
  1vk8-assembly1_D  TM=4.010E-01  e=7.664E-01  Thermotoga maritima
  7r81-assembly1_L2  TM=3.854E-01  e=3.129E+00  Neurospora crassa
  6uz7-assembly1_K  TM=4.089E-01  e=8.477E+00  Kluyveromyces lactis
  6y57-assembly1_SK  TM=3.800E-01  e=8.988E+00  Homo sapiens
  6nrd-assembly1_4  TM=3.362E-01  e=7.110E+00  Homo sapiens

Sequence (227 aa):
MKDYELWVHWKQGDDCSNFITQAGDVKQGLLNWAENMEYNVKKIRRLVDLFGDKDLDIDACTHSIILNGDEDILKRAVEEELIDCIEYDEEEGENIEEDLDLTNKSQFKEVNQIVKNCIKCEKELTFQEFYDTYGRKSNEEKTLKLWSNNTIHFFCCSCFRKMKCKSCDNYLEFIVIDDILYFFCRNCVVDLISKIQDNLTTNNHDKFAKNILKLNNMLKNVLIEFK